Protein AF-A0A2T4TYD6-F1 (afdb_monomer_lite)

Sequence (290 aa):
MPIMTANTTNRHDNSVCPYFPYDRSGGGRGRNSRSGQERDVRTERWKGDTDTSERSDTMSYHTRGGHGRLFTIVILLAMVLGAWLSLPGAVEADTVVIDPSAGTVNRGALFRVDPTTGTRTLLSDFGNAGQGPLGDEPVGVALEAGGAILVIDRGAGTGTLGALFRVDPTTGTRTLLSDFGNAGQGPLGNDLFGVALEAGGAILVIDPSAGTVNRGALFRVDPTTGTRTLLSDFGNAGQGPLGTSPFGVAVSSPATGIPTLSEWAQVGMAALLVGGGLLALRKSQRRRSG

Organism: NCBI:txid2033718

Secondary structure (DSSP, 8-state):
------------------PPP-------------------------------------------SSSHHHHHHHHHHHHHHTTS---S------EEEEETT-SGGGS-EEEEE-TTT--EEEEEETT-GGGSS--S-EEEEEE-TTS-EEEEESS-SGGGS-EEEEE-TTT--EEEEEETT-GGGSS--SS---EEE-TTSPEEEEETT-SGGGS-EEEEE-TTT--EEEEEETT-TTSSS--S------PPPP------HHHHHHHHHHHHHHHHHHHHTTSSSS----

Structure (mmCIF, N/CA/C/O backbone):
data_AF-A0A2T4TYD6-F1
#
_entry.id   AF-A0A2T4TYD6-F1
#
loop_
_atom_site.group_PDB
_atom_site.id
_atom_site.type_symbol
_atom_site.label_atom_id
_atom_site.label_alt_id
_atom_site.label_comp_id
_atom_site.label_asym_id
_atom_site.label_entity_id
_atom_site.label_seq_id
_atom_site.pdbx_PDB_ins_code
_atom_site.Cartn_x
_atom_site.Cartn_y
_atom_site.Cartn_z
_atom_site.occupancy
_atom_site.B_iso_or_equiv
_atom_site.auth_seq_id
_atom_site.auth_comp_id
_atom_site.auth_asym_id
_atom_site.auth_atom_id
_atom_site.pdbx_PDB_model_num
ATOM 1 N N . MET A 1 1 ? -8.089 54.426 2.286 1.00 38.75 1 MET A N 1
ATOM 2 C CA . MET A 1 1 ? -9.201 54.508 1.317 1.00 38.75 1 MET A CA 1
ATOM 3 C C . MET A 1 1 ? -9.561 53.085 0.911 1.00 38.75 1 MET A C 1
ATOM 5 O O . MET A 1 1 ? -8.651 52.379 0.494 1.00 38.75 1 MET A O 1
ATOM 9 N N . PRO A 1 2 ? -10.800 52.631 1.155 1.00 43.78 2 PRO A N 1
ATOM 10 C CA . PRO A 1 2 ? -11.223 51.244 0.973 1.00 43.78 2 PRO A CA 1
ATOM 11 C C . PRO A 1 2 ? -11.929 51.045 -0.375 1.00 43.78 2 PRO A C 1
ATOM 13 O O . PRO A 1 2 ? -12.579 51.967 -0.859 1.00 43.78 2 PRO A O 1
ATOM 16 N N . ILE A 1 3 ? -11.869 49.835 -0.937 1.00 35.88 3 ILE A N 1
ATOM 17 C CA . ILE A 1 3 ? -12.811 49.374 -1.968 1.00 35.88 3 ILE A CA 1
ATOM 18 C C . ILE A 1 3 ? -13.254 47.939 -1.619 1.00 35.88 3 ILE A C 1
ATOM 20 O O . ILE A 1 3 ? -12.505 46.978 -1.769 1.00 35.88 3 ILE A O 1
ATOM 24 N N . MET A 1 4 ? -14.478 47.858 -1.081 1.00 31.59 4 MET A N 1
ATOM 25 C CA . MET A 1 4 ? -15.481 46.778 -1.217 1.00 31.59 4 MET A CA 1
ATOM 26 C C . MET A 1 4 ? -15.660 46.404 -2.707 1.00 31.59 4 MET A C 1
ATOM 28 O O . MET A 1 4 ? -15.494 47.275 -3.544 1.00 31.59 4 MET A O 1
ATOM 32 N N . THR A 1 5 ? -16.065 45.235 -3.204 1.00 33.44 5 THR A N 1
ATOM 33 C CA . THR A 1 5 ? -16.836 44.068 -2.736 1.00 33.44 5 THR A CA 1
ATOM 34 C C . THR A 1 5 ? -16.941 43.136 -3.952 1.00 33.44 5 THR A C 1
ATOM 36 O O . THR A 1 5 ? -17.065 43.645 -5.063 1.00 33.44 5 THR A O 1
ATOM 39 N N . ALA A 1 6 ? -17.061 41.822 -3.753 1.00 33.31 6 ALA A N 1
ATOM 40 C CA . ALA A 1 6 ? -18.087 41.020 -4.434 1.00 33.31 6 ALA A CA 1
ATOM 41 C C . ALA A 1 6 ? -18.250 39.673 -3.719 1.00 33.31 6 ALA A C 1
ATOM 43 O O . ALA A 1 6 ? -17.435 38.765 -3.837 1.00 33.31 6 ALA A O 1
ATOM 44 N N . ASN A 1 7 ? -19.333 39.595 -2.958 1.00 31.66 7 ASN A N 1
ATOM 45 C CA . ASN A 1 7 ? -19.956 38.380 -2.470 1.00 31.66 7 ASN A CA 1
ATOM 46 C C . ASN A 1 7 ? -20.796 37.799 -3.620 1.00 31.66 7 ASN A C 1
ATOM 48 O O . ASN A 1 7 ? -21.615 38.530 -4.176 1.00 31.66 7 ASN A O 1
ATOM 52 N N . THR A 1 8 ? -20.636 36.517 -3.955 1.00 35.78 8 THR A N 1
ATOM 53 C CA . THR A 1 8 ? -21.721 35.746 -4.577 1.00 35.78 8 THR A CA 1
ATOM 54 C C . THR A 1 8 ? -21.834 34.382 -3.914 1.00 35.78 8 THR A C 1
ATOM 56 O O . THR A 1 8 ? -20.864 33.685 -3.633 1.00 35.78 8 THR A O 1
ATOM 59 N N . THR A 1 9 ? -23.080 34.087 -3.601 1.00 32.53 9 THR A N 1
ATOM 60 C CA . THR A 1 9 ? -23.638 32.982 -2.850 1.00 32.53 9 THR A CA 1
ATOM 61 C C . THR A 1 9 ? -23.871 31.762 -3.747 1.00 32.53 9 THR A C 1
ATOM 63 O O . THR A 1 9 ? -24.282 31.915 -4.891 1.00 32.53 9 THR A O 1
ATOM 66 N N . ASN A 1 10 ? -23.807 30.576 -3.127 1.00 29.97 10 ASN A N 1
ATOM 67 C CA . ASN A 1 10 ? -24.718 29.442 -3.354 1.00 29.97 10 ASN A CA 1
ATOM 68 C C . ASN A 1 10 ? -24.543 28.607 -4.644 1.00 29.97 10 ASN A C 1
ATOM 70 O O . ASN A 1 10 ? -24.971 29.014 -5.717 1.00 29.97 10 ASN A O 1
ATOM 74 N N . ARG A 1 11 ? -24.116 27.346 -4.506 1.00 30.09 11 ARG A N 1
ATOM 75 C CA . ARG A 1 11 ? -25.029 26.182 -4.498 1.00 30.09 11 ARG A CA 1
ATOM 76 C C . ARG A 1 11 ? -24.254 24.868 -4.447 1.00 30.09 11 ARG A C 1
ATOM 78 O O . ARG A 1 11 ? -23.237 24.703 -5.107 1.00 30.09 11 ARG A O 1
ATOM 85 N N . HIS A 1 12 ? -24.806 23.947 -3.664 1.00 36.62 12 HIS A N 1
ATOM 86 C CA . HIS A 1 12 ? -24.587 22.513 -3.761 1.00 36.62 12 HIS A CA 1
ATOM 87 C C . HIS A 1 12 ? -24.642 22.045 -5.216 1.00 36.62 12 HIS A C 1
ATOM 89 O O . HIS A 1 12 ? -25.618 22.354 -5.900 1.00 36.62 12 HIS A O 1
ATOM 95 N N . ASP A 1 13 ? -23.680 21.223 -5.629 1.00 37.09 13 ASP A N 1
ATOM 96 C CA . ASP A 1 13 ? -23.991 20.191 -6.606 1.00 37.09 13 ASP A CA 1
ATOM 97 C C . ASP A 1 13 ? -23.236 18.900 -6.286 1.00 37.09 13 ASP A C 1
ATOM 99 O O . ASP A 1 13 ? -22.012 18.865 -6.156 1.00 37.09 13 ASP A O 1
ATOM 103 N N . ASN A 1 14 ? -24.031 17.855 -6.073 1.00 38.22 14 ASN A N 1
ATOM 104 C CA . ASN A 1 14 ? -23.599 16.487 -5.858 1.00 38.22 14 ASN A CA 1
ATOM 105 C C . ASN A 1 14 ? -23.125 15.937 -7.204 1.00 38.22 14 ASN A C 1
ATOM 107 O O . ASN A 1 14 ? -23.945 15.580 -8.051 1.00 38.22 14 ASN A O 1
ATOM 111 N N . SER A 1 15 ? -21.815 15.817 -7.391 1.00 35.81 15 SER A N 1
ATOM 112 C CA . SER A 1 15 ? -21.248 15.141 -8.558 1.00 35.81 15 SER A CA 1
ATOM 113 C C . SER A 1 15 ? -21.357 13.628 -8.390 1.00 35.81 15 SER A C 1
ATOM 115 O O . SER A 1 15 ? -20.443 12.945 -7.936 1.00 35.81 15 SER A O 1
ATOM 117 N N . VAL A 1 16 ? -22.536 13.130 -8.745 1.00 35.50 16 VAL A N 1
ATOM 118 C CA . VAL A 1 16 ? -22.856 11.727 -8.993 1.00 35.50 16 VAL A CA 1
ATOM 119 C C . VAL A 1 16 ? -21.926 11.175 -10.082 1.00 35.50 16 VAL A C 1
ATOM 121 O O . VAL A 1 16 ? -21.767 11.780 -11.142 1.00 35.50 16 VAL A O 1
ATOM 124 N N . CYS A 1 17 ? -21.333 10.007 -9.832 1.00 32.66 17 CYS A N 1
ATOM 125 C CA . CYS A 1 17 ? -20.586 9.230 -10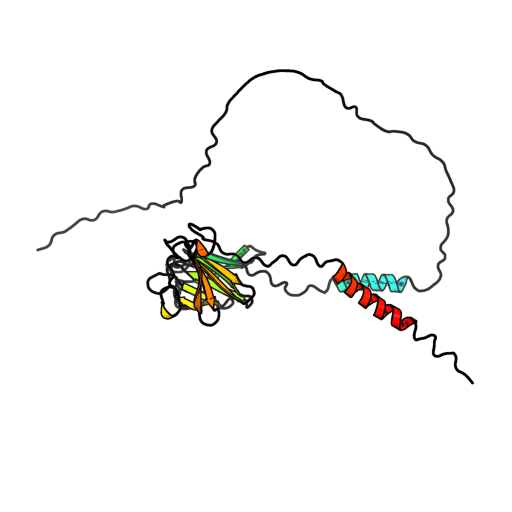.819 1.00 32.66 17 CYS A CA 1
ATOM 126 C C . CYS A 1 17 ? -21.472 8.913 -12.043 1.00 32.66 17 CYS A C 1
ATOM 128 O O . CYS A 1 17 ? -22.559 8.355 -11.861 1.00 32.66 17 CYS A O 1
ATOM 130 N N . PRO A 1 18 ? -21.051 9.190 -13.291 1.00 40.66 18 PRO A N 1
ATOM 131 C CA . PRO A 1 18 ? -21.835 8.793 -14.451 1.00 40.66 18 PRO A CA 1
ATOM 132 C C . PRO A 1 18 ? -21.716 7.281 -14.693 1.00 40.66 18 PRO A C 1
ATOM 134 O O . PRO A 1 18 ? -20.669 6.761 -15.074 1.00 40.66 18 PRO A O 1
ATOM 137 N N . TYR A 1 19 ? -22.832 6.580 -14.487 1.00 30.77 19 TYR A N 1
ATOM 138 C CA . TYR A 1 19 ? -23.089 5.241 -15.015 1.00 30.77 19 TYR A CA 1
ATOM 139 C C . TYR A 1 19 ? -23.126 5.310 -16.551 1.00 30.77 19 TYR A C 1
ATOM 141 O O . TYR A 1 19 ? -23.939 6.040 -17.117 1.00 30.77 19 TYR A O 1
ATOM 149 N N . PHE A 1 20 ? -22.283 4.533 -17.233 1.00 34.66 20 PHE A N 1
ATOM 150 C CA . PHE A 1 20 ? -22.396 4.303 -18.676 1.00 34.66 20 PHE A CA 1
ATOM 151 C C . PHE A 1 20 ? -23.504 3.267 -18.952 1.00 34.66 20 PHE A C 1
ATOM 153 O O . PHE A 1 20 ? -23.391 2.136 -18.471 1.00 34.66 20 PHE A O 1
ATOM 160 N N . PRO A 1 21 ? -24.562 3.583 -19.725 1.00 40.97 21 PRO A N 1
ATOM 161 C CA . PRO A 1 21 ? -25.506 2.573 -20.185 1.00 40.97 21 PRO A CA 1
ATOM 162 C C . PRO A 1 21 ? -24.977 1.861 -21.440 1.00 40.97 21 PRO A C 1
ATOM 164 O O . PRO A 1 21 ? -24.528 2.495 -22.394 1.00 40.97 21 PRO A O 1
ATOM 167 N N . TYR A 1 22 ? -25.071 0.529 -21.452 1.00 31.84 22 TYR A N 1
ATOM 168 C CA . TYR A 1 22 ? -24.927 -0.281 -22.661 1.00 31.84 22 TYR A CA 1
ATOM 169 C C . TYR A 1 22 ? -26.091 0.013 -23.621 1.00 31.84 22 TYR A C 1
ATOM 171 O O . TYR A 1 22 ? -27.247 -0.296 -23.326 1.00 31.84 22 TYR A O 1
ATOM 179 N N . ASP A 1 23 ? -25.768 0.580 -24.781 1.00 31.89 23 ASP A N 1
ATOM 180 C CA . ASP A 1 23 ? -26.649 0.692 -25.942 1.00 31.89 23 ASP A CA 1
ATOM 181 C C . ASP A 1 23 ? -26.877 -0.704 -26.556 1.00 31.89 23 ASP A C 1
ATOM 183 O O . ASP A 1 23 ? -25.935 -1.405 -26.934 1.00 31.89 23 ASP A O 1
ATOM 187 N N . ARG A 1 24 ? -28.144 -1.122 -26.640 1.00 36.38 24 ARG A N 1
ATOM 188 C CA . ARG A 1 24 ? -28.595 -2.179 -27.551 1.00 36.38 24 ARG A CA 1
ATOM 189 C C . ARG A 1 24 ? -29.517 -1.548 -28.582 1.00 36.38 24 ARG A C 1
ATOM 191 O O . ARG A 1 24 ? -30.718 -1.405 -28.353 1.00 36.38 24 ARG A O 1
ATOM 198 N N . SER A 1 25 ? -28.963 -1.285 -29.754 1.00 34.41 25 SER A N 1
ATOM 199 C CA . SER A 1 25 ? -29.700 -0.972 -30.969 1.00 34.41 25 SER A CA 1
ATOM 200 C C . SER A 1 25 ? -29.274 -1.924 -32.092 1.00 34.41 25 SER A C 1
ATOM 202 O O . SER A 1 25 ? -28.102 -2.263 -32.235 1.00 34.41 25 SER A O 1
ATOM 204 N N . GLY A 1 26 ? -30.249 -2.394 -32.879 1.00 32.75 26 GLY A N 1
ATOM 205 C CA . GLY A 1 26 ? -29.984 -3.062 -34.157 1.00 32.75 26 GLY A CA 1
ATOM 206 C C . GLY A 1 26 ? -30.831 -4.297 -34.447 1.00 32.75 26 GLY A C 1
ATOM 207 O O . GLY A 1 26 ? -30.325 -5.414 -34.456 1.00 32.75 26 GLY A O 1
ATOM 208 N N . GLY A 1 27 ? -32.118 -4.099 -34.739 1.00 31.66 27 GLY A N 1
ATOM 209 C CA . GLY A 1 27 ? -32.920 -5.088 -35.459 1.00 31.66 27 GLY A CA 1
ATOM 210 C C . GLY A 1 27 ? -32.615 -5.071 -36.963 1.00 31.66 27 GLY A C 1
ATOM 211 O O . GLY A 1 27 ? -32.407 -4.011 -37.546 1.00 31.66 27 GLY A O 1
ATOM 212 N N . GLY A 1 28 ? -32.658 -6.242 -37.604 1.00 31.91 28 GLY A N 1
ATOM 213 C CA . GLY A 1 28 ? -32.575 -6.392 -39.058 1.00 31.91 28 GLY A CA 1
ATOM 214 C C . GLY A 1 28 ? -33.246 -7.688 -39.515 1.00 31.91 28 GLY A C 1
ATOM 215 O O . GLY A 1 28 ? -32.802 -8.778 -39.175 1.00 31.91 28 GLY A O 1
ATOM 216 N N . ARG A 1 29 ? -34.355 -7.561 -40.255 1.00 37.25 29 ARG A N 1
ATOM 217 C CA . ARG A 1 29 ? -35.121 -8.660 -40.870 1.00 37.25 29 ARG A CA 1
ATOM 218 C C . ARG A 1 29 ? -34.456 -9.134 -42.170 1.00 37.25 29 ARG A C 1
ATOM 220 O O . ARG A 1 29 ? -34.029 -8.303 -42.962 1.00 37.25 29 ARG A O 1
ATOM 227 N N . GLY A 1 30 ? -34.542 -10.434 -42.460 1.00 32.88 30 GLY A N 1
ATOM 228 C CA . GLY A 1 30 ? -34.334 -11.019 -43.792 1.00 32.88 30 GLY A CA 1
ATOM 229 C C . GLY A 1 30 ? -35.048 -12.374 -43.912 1.00 32.88 30 GLY A C 1
ATOM 230 O O . GLY A 1 30 ? -34.885 -13.227 -43.049 1.00 32.88 30 GLY A O 1
ATOM 231 N N . ARG A 1 31 ? -35.907 -12.537 -44.929 1.00 36.66 31 ARG A N 1
ATOM 232 C CA . ARG A 1 31 ? -36.808 -13.688 -45.173 1.00 36.66 31 ARG A CA 1
ATOM 233 C C . ARG A 1 31 ? -36.195 -14.757 -46.100 1.00 36.66 31 ARG A C 1
ATOM 235 O O . ARG A 1 31 ? -35.501 -14.387 -47.036 1.00 36.66 31 ARG A O 1
ATOM 242 N N . ASN A 1 32 ? -36.685 -15.999 -45.916 1.00 30.27 32 ASN A N 1
ATOM 243 C CA . ASN A 1 32 ? -36.871 -17.136 -46.855 1.00 30.27 32 ASN A CA 1
ATOM 244 C C . ASN A 1 32 ? -35.602 -17.763 -47.497 1.00 30.27 32 ASN A C 1
ATOM 246 O O . ASN A 1 32 ? -34.722 -17.060 -47.957 1.00 30.27 32 ASN A O 1
ATOM 250 N N . SER A 1 33 ? -35.437 -19.086 -47.661 1.00 31.52 33 SER A N 1
ATOM 251 C CA . SER A 1 33 ? -36.399 -20.139 -48.038 1.00 31.52 33 SER A CA 1
ATOM 252 C C . SER A 1 33 ? -35.790 -21.554 -47.878 1.00 31.52 33 SER A C 1
ATOM 254 O O . SER A 1 33 ? -34.582 -21.696 -48.019 1.00 31.52 33 SER A O 1
ATOM 256 N N . ARG A 1 34 ? -36.675 -22.571 -47.827 1.00 30.30 34 ARG A N 1
ATOM 257 C CA . ARG A 1 34 ? -36.546 -23.987 -48.278 1.00 30.30 34 ARG A CA 1
ATOM 258 C C . ARG A 1 34 ? -36.204 -25.111 -47.271 1.00 30.30 34 ARG A C 1
ATOM 260 O O . ARG A 1 34 ? -35.057 -25.368 -46.948 1.00 30.30 34 ARG A O 1
ATOM 267 N N . SER A 1 35 ? -37.283 -25.852 -46.969 1.00 31.25 35 SER A N 1
ATOM 268 C CA . SER A 1 35 ? -37.491 -27.313 -47.103 1.00 31.25 35 SER A CA 1
ATOM 269 C C . SER A 1 35 ? -36.683 -28.307 -46.263 1.00 31.25 35 SER A C 1
ATOM 271 O O . SER A 1 35 ? -35.477 -28.422 -46.438 1.00 31.25 35 SER A O 1
ATOM 273 N N . GLY A 1 36 ? -37.402 -29.190 -45.554 1.00 30.95 36 GLY A N 1
ATOM 274 C CA . GLY A 1 36 ? -36.926 -30.555 -45.310 1.00 30.95 36 GLY A CA 1
ATOM 275 C C . GLY A 1 36 ? -37.423 -31.227 -44.030 1.00 30.95 36 GLY A C 1
ATOM 276 O O . GLY A 1 36 ? -36.793 -31.095 -42.996 1.00 30.95 36 GLY A O 1
ATOM 277 N N . GLN A 1 37 ? -38.488 -32.019 -44.171 1.00 33.44 37 GLN A N 1
ATOM 278 C CA . GLN A 1 37 ? -38.793 -33.249 -43.422 1.00 33.44 37 GLN A CA 1
ATOM 279 C C . GLN A 1 37 ? -38.997 -33.217 -41.896 1.00 33.44 37 GLN A C 1
ATOM 281 O O . GLN A 1 37 ? -38.094 -33.375 -41.082 1.00 33.44 37 GLN A O 1
ATOM 286 N N . GLU A 1 38 ? -40.286 -33.211 -41.579 1.00 34.44 38 GLU A N 1
ATOM 287 C CA . GLU A 1 38 ? -40.970 -33.811 -40.437 1.00 34.44 38 GLU A CA 1
ATOM 288 C C . GLU A 1 38 ? -40.608 -35.304 -40.259 1.00 34.44 38 GLU A C 1
ATOM 290 O O . GLU A 1 38 ? -40.750 -36.093 -41.195 1.00 34.44 38 GLU A O 1
ATOM 295 N N . ARG A 1 39 ? -40.152 -35.704 -39.061 1.00 36.41 39 ARG A N 1
ATOM 296 C CA . ARG A 1 39 ? -40.222 -37.095 -38.580 1.00 36.41 39 ARG A CA 1
ATOM 297 C C . ARG A 1 39 ? -40.480 -37.159 -37.073 1.00 36.41 39 ARG A C 1
ATOM 299 O O . ARG A 1 39 ? -39.617 -36.846 -36.259 1.00 36.41 39 ARG A O 1
ATOM 306 N N . ASP A 1 40 ? -41.704 -37.589 -36.794 1.00 39.94 40 ASP A N 1
ATOM 307 C CA . ASP A 1 40 ? -42.239 -38.287 -35.625 1.00 39.94 40 ASP A CA 1
ATOM 308 C C . ASP A 1 40 ? -41.211 -39.003 -34.732 1.00 39.94 40 ASP A C 1
ATOM 310 O O . ASP A 1 40 ? -40.473 -39.877 -35.197 1.00 39.94 40 ASP A O 1
ATOM 314 N N . VAL A 1 41 ? -41.265 -38.740 -33.421 1.00 38.66 41 VAL A N 1
ATOM 315 C CA . VAL A 1 41 ? -40.737 -39.659 -32.401 1.00 38.66 41 VAL A CA 1
ATOM 316 C C . VAL A 1 41 ? -41.848 -39.997 -31.410 1.00 38.66 41 VAL A C 1
ATOM 318 O O . VAL A 1 41 ? -42.253 -39.207 -30.561 1.00 38.66 41 VAL A O 1
ATOM 321 N N . ARG A 1 42 ? -42.332 -41.224 -31.595 1.00 30.36 42 ARG A N 1
ATOM 322 C CA . ARG A 1 42 ? -43.319 -41.980 -30.829 1.00 30.36 42 ARG A CA 1
ATOM 323 C C . ARG A 1 42 ? -42.827 -42.256 -29.402 1.00 30.36 42 ARG A C 1
ATOM 325 O O . ARG A 1 42 ? -41.701 -42.699 -29.201 1.00 30.36 42 ARG A O 1
ATOM 332 N N . THR A 1 43 ? -43.705 -42.048 -28.425 1.00 35.81 43 THR A N 1
ATOM 333 C CA . THR A 1 43 ? -43.536 -42.445 -27.023 1.00 35.81 43 THR A CA 1
ATOM 334 C C . THR A 1 43 ? -43.808 -43.943 -26.864 1.00 35.81 43 THR A C 1
ATOM 336 O O . THR A 1 43 ? -44.925 -44.407 -27.094 1.00 35.81 43 THR A O 1
ATOM 339 N N . GLU A 1 44 ? -42.801 -44.723 -26.465 1.00 32.75 44 GLU A N 1
ATOM 340 C CA . GLU A 1 44 ? -42.990 -46.143 -26.147 1.00 32.75 44 GLU A CA 1
ATOM 341 C C . GLU A 1 44 ? -43.235 -46.347 -24.649 1.00 32.75 44 GLU A C 1
ATOM 343 O O . GLU A 1 44 ? -42.378 -46.153 -23.790 1.00 32.75 44 GLU A O 1
ATOM 348 N N . ARG A 1 45 ? -44.476 -46.741 -24.375 1.00 32.44 45 ARG A N 1
ATOM 349 C CA . ARG A 1 45 ? -45.025 -47.237 -23.119 1.00 32.44 45 ARG A CA 1
ATOM 350 C C . ARG A 1 45 ? -44.728 -48.734 -23.032 1.00 32.44 45 ARG A C 1
ATOM 352 O O . ARG A 1 45 ? -45.324 -49.499 -23.781 1.00 32.44 45 ARG A O 1
ATOM 359 N N . TRP A 1 46 ? -43.877 -49.156 -22.100 1.00 28.38 46 TRP A N 1
ATOM 360 C CA . TRP A 1 46 ? -43.687 -50.576 -21.787 1.00 28.38 46 TRP A CA 1
ATOM 361 C C . TRP A 1 46 ? -44.565 -50.999 -20.606 1.00 28.38 46 TRP A C 1
ATOM 363 O O . TRP A 1 46 ? -44.517 -50.412 -19.526 1.00 28.38 46 TRP A O 1
ATOM 373 N N . LYS A 1 47 ? -45.394 -52.018 -20.842 1.00 35.91 47 LYS A N 1
ATOM 374 C CA . LYS A 1 47 ? -46.193 -52.748 -19.854 1.00 35.91 47 LYS A CA 1
ATOM 375 C C . LYS A 1 47 ? -46.065 -54.230 -20.211 1.00 35.91 47 LYS A C 1
ATOM 377 O O . LYS A 1 47 ? -46.288 -54.576 -21.368 1.00 35.91 47 LYS A O 1
ATOM 382 N N . GLY A 1 48 ? -45.720 -55.075 -19.246 1.00 31.11 48 GLY A N 1
ATOM 383 C CA . GLY A 1 48 ? -45.615 -56.521 -19.440 1.00 31.11 48 GLY A CA 1
ATOM 384 C C . GLY A 1 48 ? -45.204 -57.235 -18.158 1.00 31.11 48 GLY A C 1
ATOM 385 O O . GLY A 1 48 ? -44.017 -57.387 -17.896 1.00 31.11 48 GLY A O 1
ATOM 386 N N . ASP A 1 49 ? -46.209 -57.623 -17.374 1.00 36.03 49 ASP A N 1
ATOM 387 C CA . ASP A 1 49 ? -46.140 -58.579 -16.264 1.00 36.03 49 ASP A CA 1
ATOM 388 C C . ASP A 1 49 ? -45.818 -59.997 -16.780 1.00 36.03 49 ASP A C 1
ATOM 390 O O . ASP A 1 49 ? -46.234 -60.333 -17.885 1.00 36.03 49 ASP A O 1
ATOM 394 N N . THR A 1 50 ? -45.131 -60.833 -15.987 1.00 36.94 50 THR A N 1
ATOM 395 C CA . THR A 1 50 ? -45.732 -61.968 -15.237 1.00 36.94 50 THR A CA 1
ATOM 396 C C . THR A 1 50 ? -44.659 -62.834 -14.561 1.00 36.94 50 THR A C 1
ATOM 398 O O . THR A 1 50 ? -43.791 -63.392 -15.221 1.00 36.94 50 THR A O 1
ATOM 401 N N . ASP A 1 51 ? -44.768 -62.895 -13.232 1.00 35.25 51 ASP A N 1
ATOM 402 C CA . ASP A 1 51 ? -44.725 -64.064 -12.337 1.00 35.25 51 ASP A CA 1
ATOM 403 C C . ASP A 1 51 ? -43.961 -65.341 -12.753 1.00 35.25 51 ASP A C 1
ATOM 405 O O . ASP A 1 51 ? -44.373 -66.059 -13.661 1.00 35.25 51 ASP A O 1
ATOM 409 N N . THR A 1 52 ? -42.960 -65.704 -11.942 1.00 36.78 52 THR A N 1
ATOM 410 C CA . THR A 1 52 ? -42.738 -67.100 -11.531 1.00 36.78 52 THR A CA 1
ATOM 411 C C . THR A 1 52 ? -42.292 -67.141 -10.071 1.00 36.78 52 THR A C 1
ATOM 413 O O . THR A 1 52 ? -41.181 -66.740 -9.720 1.00 36.78 52 THR A O 1
ATOM 416 N N . SER A 1 53 ? -43.187 -67.652 -9.234 1.00 39.50 53 SER A N 1
ATOM 417 C CA . SER A 1 53 ? -42.990 -68.115 -7.865 1.00 39.50 53 SER A CA 1
ATOM 418 C C . SER A 1 53 ? -41.768 -69.024 -7.686 1.00 39.50 53 SER A C 1
ATOM 420 O O . SER A 1 53 ? -41.698 -70.063 -8.338 1.00 39.50 53 SER A O 1
ATOM 422 N N . GLU A 1 54 ? -40.904 -68.744 -6.706 1.00 36.50 54 GLU A N 1
ATOM 423 C CA . GLU A 1 54 ? -40.088 -69.786 -6.073 1.00 36.50 54 GLU A CA 1
ATOM 424 C C . GLU A 1 54 ? -39.701 -69.425 -4.625 1.00 36.50 54 GLU A C 1
ATOM 426 O O . GLU A 1 54 ? -38.958 -68.490 -4.350 1.00 36.50 54 GLU A O 1
ATOM 431 N N . ARG A 1 55 ? -40.280 -70.212 -3.709 1.00 33.53 55 ARG A N 1
ATOM 432 C CA . ARG A 1 55 ? -39.802 -70.612 -2.376 1.00 33.53 55 ARG A CA 1
ATOM 433 C C . ARG A 1 55 ? -39.251 -69.555 -1.411 1.00 33.53 55 ARG A C 1
ATOM 435 O O . ARG A 1 55 ? -38.084 -69.183 -1.398 1.00 33.53 55 ARG A O 1
ATOM 442 N N . SER A 1 56 ? -40.096 -69.267 -0.428 1.00 40.62 56 SER A N 1
ATOM 443 C CA . SER A 1 56 ? -39.731 -68.837 0.916 1.00 40.62 56 SER A CA 1
ATOM 444 C C . SER A 1 56 ? -38.962 -69.931 1.676 1.00 40.62 56 SER A C 1
ATOM 446 O O . SER A 1 56 ? -39.579 -70.758 2.345 1.00 40.62 56 SER A O 1
ATOM 448 N N . ASP A 1 57 ? -37.630 -69.896 1.622 1.00 37.59 57 ASP A N 1
ATOM 449 C CA . ASP A 1 57 ? -36.772 -70.544 2.619 1.00 37.59 57 ASP A CA 1
ATOM 450 C C . ASP A 1 57 ? -36.284 -69.484 3.615 1.00 37.59 57 ASP A C 1
ATOM 452 O O . ASP A 1 57 ? -35.312 -68.757 3.403 1.00 37.59 57 ASP A O 1
ATOM 456 N N . THR A 1 58 ? -36.995 -69.373 4.736 1.00 38.16 58 THR A N 1
ATOM 457 C CA . THR A 1 58 ? -36.541 -68.631 5.913 1.00 38.16 58 THR A CA 1
ATOM 458 C C . THR A 1 58 ? -35.334 -69.340 6.528 1.00 38.16 58 THR A C 1
ATOM 460 O O . THR A 1 58 ? -35.472 -70.182 7.417 1.00 38.16 58 THR A O 1
ATOM 463 N N . MET A 1 59 ? -34.133 -68.986 6.072 1.00 30.05 59 MET A N 1
ATOM 464 C CA . MET A 1 59 ? -32.878 -69.372 6.715 1.00 30.05 59 MET A CA 1
ATOM 465 C C . MET A 1 59 ? -32.762 -68.620 8.050 1.00 30.05 59 MET A C 1
ATOM 467 O O . MET A 1 59 ? -32.415 -67.440 8.107 1.00 30.05 59 MET A O 1
ATOM 471 N N . SER A 1 60 ? -33.097 -69.301 9.145 1.00 34.50 60 SER A N 1
ATOM 472 C CA . SER A 1 60 ? -32.918 -68.786 10.502 1.00 34.50 60 SER A CA 1
ATOM 473 C C . SER A 1 60 ? -31.431 -68.682 10.833 1.00 34.50 60 SER A C 1
ATOM 475 O O . SER A 1 60 ? -30.776 -69.685 11.118 1.00 34.50 60 SER A O 1
ATOM 477 N N . TYR A 1 61 ? -30.888 -67.464 10.846 1.00 33.06 61 TYR A N 1
ATOM 478 C CA . TYR A 1 61 ? -29.591 -67.208 11.466 1.00 33.06 61 TYR A CA 1
ATOM 479 C C . TYR A 1 61 ? -29.742 -67.246 12.989 1.00 33.06 61 TYR A C 1
ATOM 481 O O . TYR A 1 61 ? -29.942 -66.232 13.654 1.00 33.06 61 TYR A O 1
ATOM 489 N N . HIS A 1 62 ? -29.609 -68.439 13.564 1.00 35.09 62 HIS A N 1
ATOM 490 C CA . HIS A 1 62 ? -29.178 -68.570 14.949 1.00 35.09 62 HIS A CA 1
ATOM 491 C C . HIS A 1 62 ? -27.669 -68.329 15.025 1.00 35.09 62 HIS A C 1
ATOM 493 O O . HIS A 1 62 ? -26.870 -69.263 15.085 1.00 35.09 62 HIS A O 1
ATOM 499 N N . THR A 1 63 ? -27.269 -67.059 15.068 1.00 37.84 63 THR A N 1
ATOM 500 C CA . THR A 1 63 ? -25.904 -66.705 15.464 1.00 37.84 63 THR A CA 1
ATOM 501 C C . THR A 1 63 ? -25.878 -66.505 16.973 1.00 37.84 63 THR A C 1
ATOM 503 O O . THR A 1 63 ? -26.272 -65.473 17.516 1.00 37.84 63 THR A O 1
ATOM 506 N N . ARG A 1 64 ? -25.442 -67.562 17.660 1.00 40.94 64 ARG A N 1
ATOM 507 C CA . ARG A 1 64 ? -25.021 -67.544 19.061 1.00 40.94 64 ARG A CA 1
ATOM 508 C C . ARG A 1 64 ? -23.950 -66.469 19.278 1.00 40.94 64 ARG A C 1
ATOM 510 O O . ARG A 1 64 ? -22.986 -66.403 18.528 1.00 40.94 64 ARG A O 1
ATOM 517 N N . GLY A 1 65 ? -24.067 -65.749 20.392 1.00 40.94 65 GLY A N 1
ATOM 518 C CA . GLY A 1 65 ? -22.909 -65.310 21.172 1.00 40.94 65 GLY A CA 1
ATOM 519 C C . GLY A 1 65 ? -22.208 -64.019 20.735 1.00 40.94 65 GLY A C 1
ATOM 520 O O . GLY A 1 65 ? -21.351 -63.998 19.863 1.00 40.94 65 GLY A O 1
ATOM 521 N N . GLY A 1 66 ? -22.461 -62.951 21.489 1.00 47.28 66 GLY A N 1
ATOM 522 C CA . GLY A 1 66 ? -21.359 -62.271 22.180 1.00 47.28 66 GLY A CA 1
ATOM 523 C C . GLY A 1 66 ? -20.535 -61.200 21.460 1.00 47.28 66 GLY A C 1
ATOM 524 O O . GLY A 1 66 ? -19.735 -60.572 22.142 1.00 47.28 66 GLY A O 1
ATOM 525 N N . HIS A 1 67 ? -20.721 -60.920 20.165 1.00 46.62 67 HIS A N 1
ATOM 526 C CA . HIS A 1 67 ? -19.873 -59.920 19.473 1.00 46.62 67 HIS A CA 1
ATOM 527 C C . HIS A 1 67 ? -20.620 -58.744 18.818 1.00 46.62 67 HIS A C 1
ATOM 529 O O . HIS A 1 67 ? -20.019 -57.698 18.587 1.00 46.62 67 HIS A O 1
ATOM 535 N N . GLY A 1 68 ? -21.938 -58.845 18.606 1.00 38.69 68 GLY A N 1
ATOM 536 C CA . GLY A 1 68 ? -22.726 -57.767 17.984 1.00 38.69 68 GLY A CA 1
ATOM 537 C C . GLY A 1 68 ? -22.952 -56.541 18.877 1.00 38.69 68 GLY A C 1
ATOM 538 O O . GLY A 1 68 ? -23.079 -55.432 18.378 1.00 38.69 68 GLY A O 1
ATOM 539 N N . ARG A 1 69 ? -22.946 -56.708 20.207 1.00 49.78 69 ARG A N 1
ATOM 540 C CA . ARG A 1 69 ? -23.207 -55.603 21.150 1.00 49.78 69 ARG A CA 1
ATOM 541 C C . ARG A 1 69 ? -22.020 -54.653 21.313 1.00 49.78 69 ARG A C 1
ATOM 543 O O . ARG A 1 69 ? -22.228 -53.460 21.484 1.00 49.78 69 ARG A O 1
ATOM 550 N N . LEU A 1 70 ? -20.791 -55.158 21.207 1.00 43.78 70 LEU A N 1
ATOM 551 C CA . LEU A 1 70 ? -19.583 -54.330 21.270 1.00 43.78 70 LEU A CA 1
ATOM 552 C C . LEU A 1 70 ? -19.410 -53.477 20.005 1.00 43.78 70 LEU A C 1
ATOM 554 O O . LEU A 1 70 ? -19.011 -52.324 20.106 1.00 43.78 70 LEU A O 1
ATOM 558 N N . PHE A 1 71 ? -19.783 -53.998 18.833 1.00 45.75 71 PHE A N 1
ATOM 559 C CA . PHE A 1 71 ? -19.641 -53.271 17.568 1.00 45.75 71 PHE A CA 1
ATOM 560 C C . PHE A 1 71 ? -20.636 -52.104 17.432 1.00 45.75 71 PHE A C 1
ATOM 562 O O . PHE A 1 71 ? -20.260 -51.024 16.983 1.00 45.75 71 PHE A O 1
ATOM 569 N N . THR A 1 72 ? -21.883 -52.270 17.889 1.00 50.66 72 THR A N 1
ATOM 570 C CA . THR A 1 72 ? -22.875 -51.178 17.889 1.00 50.66 72 THR A CA 1
ATOM 571 C C . THR A 1 72 ? -22.550 -50.101 18.929 1.00 50.66 72 THR A C 1
ATOM 573 O O . THR A 1 72 ? -22.752 -48.919 18.665 1.00 50.66 72 THR A O 1
ATOM 576 N N . ILE A 1 73 ? -21.988 -50.482 20.084 1.00 52.25 73 ILE A N 1
ATOM 577 C CA . ILE A 1 73 ? -21.556 -49.536 21.124 1.00 52.25 73 ILE A CA 1
ATOM 578 C C . ILE A 1 73 ? -20.368 -48.692 20.648 1.00 52.25 73 ILE A C 1
ATOM 580 O O . ILE A 1 73 ? -20.354 -47.501 20.924 1.00 52.25 73 ILE A O 1
ATOM 584 N N . VAL A 1 74 ? -19.418 -49.251 19.889 1.00 54.81 74 VAL A N 1
ATOM 585 C CA . VAL A 1 74 ? -18.278 -48.491 19.337 1.00 54.81 74 VAL A CA 1
ATOM 586 C C . VAL A 1 74 ? -18.720 -47.478 18.275 1.00 54.81 74 VAL A C 1
ATOM 588 O O . VAL A 1 74 ? -18.208 -46.365 18.260 1.00 54.81 74 VAL A O 1
ATOM 591 N N . ILE A 1 75 ? -19.700 -47.813 17.430 1.00 54.34 75 ILE A N 1
ATOM 592 C CA . ILE A 1 75 ? -20.228 -46.883 16.415 1.00 54.34 75 ILE A CA 1
ATOM 593 C C . ILE A 1 75 ? -21.096 -45.792 17.060 1.00 54.34 75 ILE A C 1
ATOM 595 O O . ILE A 1 75 ? -20.972 -44.629 16.693 1.00 54.34 75 ILE A O 1
ATOM 599 N N . LEU A 1 76 ? -21.916 -46.121 18.065 1.00 53.00 76 LEU A N 1
ATOM 600 C CA . LEU A 1 76 ? -22.677 -45.120 18.823 1.00 53.00 76 LEU A CA 1
ATOM 601 C C . LEU A 1 76 ? -21.771 -44.251 19.707 1.00 53.00 76 LEU A C 1
ATOM 603 O O . LEU A 1 76 ? -22.007 -43.053 19.801 1.00 53.00 76 LEU A O 1
ATOM 607 N N . LEU A 1 77 ? -20.697 -44.803 20.284 1.00 51.41 77 LEU A N 1
ATOM 608 C CA . LEU A 1 77 ? -19.649 -44.010 20.930 1.00 51.41 77 LEU A CA 1
ATOM 609 C C . LEU A 1 77 ? -18.940 -43.123 19.915 1.00 51.41 77 LEU A C 1
ATOM 611 O O . LEU A 1 77 ? -18.736 -41.969 20.226 1.00 51.41 77 LEU A O 1
ATOM 615 N N . ALA A 1 78 ? -18.632 -43.579 18.700 1.00 53.25 78 ALA A N 1
ATOM 616 C CA . ALA A 1 78 ? -18.049 -42.723 17.664 1.00 53.25 78 ALA A CA 1
ATOM 617 C C . ALA A 1 78 ? -19.020 -41.628 17.174 1.00 53.25 78 ALA A C 1
ATOM 619 O O . ALA A 1 78 ? -18.579 -40.529 16.857 1.00 53.25 78 ALA A O 1
ATOM 620 N N . MET A 1 79 ? -20.333 -41.883 17.166 1.00 53.06 79 MET A N 1
ATOM 621 C CA . MET A 1 79 ? -21.356 -40.885 16.816 1.00 53.06 79 MET A CA 1
ATOM 622 C C . MET A 1 79 ? -21.636 -39.890 17.954 1.00 53.06 79 MET A C 1
ATOM 624 O O . MET A 1 79 ? -21.883 -38.719 17.686 1.00 53.06 79 MET A O 1
ATOM 628 N N . VAL A 1 80 ? -21.544 -40.312 19.220 1.00 52.31 80 VAL A N 1
ATOM 629 C CA . VAL A 1 80 ? -21.657 -39.418 20.388 1.00 52.31 80 VAL A CA 1
ATOM 630 C C . VAL A 1 80 ? -20.334 -38.686 20.657 1.00 52.31 80 VAL A C 1
ATOM 632 O O . VAL A 1 80 ? -20.356 -37.533 21.067 1.00 52.31 80 VAL A O 1
ATOM 635 N N . LEU A 1 81 ? -19.182 -39.286 20.350 1.00 46.16 81 LEU A N 1
ATOM 636 C CA . LEU A 1 81 ? -17.852 -38.666 20.447 1.00 46.16 81 LEU A CA 1
ATOM 637 C C . LEU A 1 81 ? -17.559 -37.743 19.249 1.00 46.16 81 LEU A C 1
ATOM 639 O O . LEU A 1 81 ? -16.828 -36.769 19.392 1.00 46.16 81 LEU A O 1
ATOM 643 N N . GLY A 1 82 ? -18.177 -37.992 18.089 1.00 43.69 82 GLY A N 1
ATOM 644 C CA . GLY A 1 82 ? -18.111 -37.127 16.905 1.00 43.69 82 GLY A CA 1
ATOM 645 C C . GLY A 1 82 ? -18.919 -35.829 17.021 1.00 43.69 82 GLY A C 1
ATOM 646 O O . GLY A 1 82 ? -18.719 -34.923 16.220 1.00 43.69 82 GLY A O 1
ATOM 647 N N . ALA A 1 83 ? -19.790 -35.711 18.030 1.00 49.84 83 ALA A N 1
ATOM 648 C CA . ALA A 1 83 ? -20.571 -34.504 18.316 1.00 49.84 83 ALA A CA 1
ATOM 649 C C . ALA A 1 83 ? -19.919 -33.569 19.360 1.00 49.84 83 ALA A C 1
ATOM 651 O O . ALA A 1 83 ? -20.486 -32.529 19.681 1.00 49.84 83 ALA A O 1
ATOM 652 N N . TRP A 1 84 ? -18.739 -33.918 19.890 1.00 52.16 84 TRP A N 1
ATOM 653 C CA . TRP A 1 84 ? -18.028 -33.140 20.923 1.00 52.16 84 TRP A CA 1
ATOM 654 C C . TRP A 1 84 ? -16.654 -32.629 20.490 1.00 52.16 84 TRP A C 1
ATOM 656 O O . TRP A 1 84 ? -15.902 -32.105 21.309 1.00 52.16 84 TRP A O 1
ATOM 666 N N . LEU A 1 85 ? -16.337 -32.719 19.200 1.00 45.16 85 LEU A N 1
ATOM 667 C CA . LEU A 1 85 ? -15.220 -31.983 18.623 1.00 45.16 85 LEU A CA 1
ATOM 668 C C . LEU A 1 85 ? -15.752 -30.850 17.743 1.00 45.16 85 LEU A C 1
ATOM 670 O O . LEU A 1 85 ? -15.444 -30.758 16.558 1.00 45.16 85 LEU A O 1
ATOM 674 N N . SER A 1 86 ? -16.553 -29.963 18.339 1.00 50.88 86 SER A N 1
ATOM 675 C CA . SER A 1 86 ? -16.601 -28.584 17.861 1.00 50.88 86 SER A CA 1
ATOM 676 C C . SER A 1 86 ? -15.193 -28.038 18.040 1.00 50.88 86 SER A C 1
ATOM 678 O O . SER A 1 86 ? -14.816 -27.667 19.149 1.00 50.88 86 SER A O 1
ATOM 680 N N . LEU A 1 87 ? -14.381 -28.091 16.985 1.00 58.22 87 LEU A N 1
ATOM 681 C CA . LEU A 1 87 ? -13.078 -27.441 16.967 1.00 58.22 87 LEU A CA 1
ATOM 682 C C . LEU A 1 87 ? -13.322 -25.966 17.319 1.00 58.22 87 LEU A C 1
ATOM 684 O O . LEU A 1 87 ? -14.017 -25.287 16.558 1.00 58.22 87 LEU A O 1
ATOM 688 N N . PRO A 1 88 ? -12.845 -25.460 18.471 1.00 45.56 88 PRO A N 1
ATOM 689 C CA . PRO A 1 88 ? -12.947 -24.041 18.744 1.00 45.56 88 PRO A CA 1
ATOM 690 C C . PRO A 1 88 ? -12.153 -23.301 17.666 1.00 45.56 88 PRO A C 1
ATOM 692 O O . PRO A 1 88 ? -10.955 -23.524 17.512 1.00 45.56 88 PRO A O 1
ATOM 695 N N . GLY A 1 89 ? -12.855 -22.450 16.917 1.00 50.94 89 GLY A N 1
ATOM 696 C CA . GLY A 1 89 ? -12.270 -21.487 15.996 1.00 50.94 89 GLY A CA 1
ATOM 697 C C . GLY A 1 89 ? -11.563 -22.115 14.799 1.00 50.94 89 GLY A C 1
ATOM 698 O O . GLY A 1 89 ? -10.338 -22.084 14.711 1.00 50.94 89 GLY A O 1
ATOM 699 N N . ALA A 1 90 ? -12.330 -22.531 13.785 1.00 45.62 90 ALA A N 1
ATOM 700 C CA . ALA A 1 90 ? -11.903 -22.112 12.455 1.00 45.62 90 ALA A CA 1
ATOM 701 C C . ALA A 1 90 ? -11.758 -20.590 12.563 1.00 45.62 90 ALA A C 1
ATOM 703 O O . ALA A 1 90 ? -12.734 -19.926 12.907 1.00 45.62 90 ALA A O 1
ATOM 704 N N . VAL A 1 91 ? -10.533 -20.075 12.449 1.00 50.97 91 VAL A N 1
ATOM 705 C CA . VAL A 1 91 ? -10.287 -18.633 12.456 1.00 50.97 91 VAL A CA 1
ATOM 706 C C . VAL A 1 91 ? -11.160 -18.096 11.332 1.00 50.97 91 VAL A C 1
ATOM 708 O O . VAL A 1 91 ? -10.869 -18.356 10.164 1.00 50.97 91 VAL A O 1
ATOM 711 N N . GLU A 1 92 ? -12.301 -17.491 11.667 1.00 56.06 92 GLU A N 1
ATOM 712 C CA . GLU A 1 92 ? -13.129 -16.870 10.646 1.00 56.06 92 GLU A CA 1
ATOM 713 C C . GLU A 1 92 ? -12.236 -15.852 9.951 1.00 56.06 92 GLU A C 1
ATOM 715 O O . GLU A 1 92 ? -11.489 -15.119 10.606 1.00 56.06 92 GLU A O 1
ATOM 720 N N . ALA A 1 93 ? -12.229 -15.893 8.620 1.00 62.28 93 ALA A N 1
ATOM 721 C CA . ALA A 1 93 ? -11.418 -14.982 7.841 1.00 62.28 93 ALA A CA 1
ATOM 722 C C . ALA A 1 93 ? -11.807 -13.553 8.230 1.00 62.28 93 ALA A C 1
ATOM 724 O O . ALA A 1 93 ? -12.947 -13.130 8.030 1.00 62.28 93 ALA A O 1
ATOM 725 N N . ASP A 1 94 ? -10.856 -12.838 8.822 1.00 74.12 94 ASP A N 1
ATOM 726 C CA . ASP A 1 94 ? -11.037 -11.456 9.223 1.00 74.12 94 ASP A CA 1
ATOM 727 C C . ASP A 1 94 ? -11.326 -10.627 7.970 1.00 74.12 94 ASP A C 1
ATOM 729 O O . ASP A 1 94 ? -10.488 -10.531 7.072 1.00 74.12 94 ASP A O 1
ATOM 733 N N . THR A 1 95 ? -12.541 -10.094 7.851 1.00 92.69 95 THR A N 1
ATOM 734 C CA . THR A 1 95 ? -12.910 -9.283 6.691 1.00 92.69 95 THR A CA 1
ATOM 735 C C . THR A 1 95 ? -12.672 -7.830 7.043 1.00 92.69 95 THR A C 1
ATOM 737 O O . THR A 1 95 ? -13.352 -7.263 7.896 1.00 92.69 95 THR A O 1
ATOM 740 N N . VAL A 1 96 ? -11.704 -7.211 6.375 1.00 96.25 96 VAL A N 1
ATOM 741 C CA . VAL A 1 96 ? -11.397 -5.792 6.545 1.00 96.25 96 VAL A CA 1
ATOM 742 C C . VAL A 1 96 ? -11.756 -5.019 5.287 1.00 96.25 96 VAL A C 1
ATOM 744 O O . VAL A 1 96 ? -11.575 -5.500 4.170 1.00 96.25 96 VAL A O 1
ATOM 747 N N . VAL A 1 97 ? -12.287 -3.815 5.470 1.00 97.81 97 VAL A N 1
ATOM 748 C CA . VAL A 1 97 ? -12.703 -2.932 4.378 1.00 97.81 97 VAL A CA 1
ATOM 749 C C . VAL A 1 97 ? -12.108 -1.561 4.617 1.00 97.81 97 VAL A C 1
ATOM 751 O O . VAL A 1 97 ? -12.289 -0.991 5.693 1.00 97.81 97 VAL A O 1
ATOM 754 N N . ILE A 1 98 ? -11.412 -1.037 3.612 1.00 98.12 98 ILE A N 1
ATOM 755 C CA . ILE A 1 98 ? -10.919 0.333 3.613 1.00 98.12 98 ILE A CA 1
ATOM 756 C C . ILE A 1 98 ? -11.885 1.226 2.834 1.00 98.12 98 ILE A C 1
ATOM 758 O O . ILE A 1 98 ? -12.337 0.861 1.749 1.00 98.12 98 ILE A O 1
ATOM 762 N N . ASP A 1 99 ? -12.225 2.372 3.411 1.00 98.19 99 ASP A N 1
ATOM 763 C CA . ASP A 1 99 ? -13.002 3.422 2.759 1.00 98.19 99 ASP A CA 1
ATOM 764 C C . ASP A 1 99 ? -12.166 4.711 2.774 1.00 98.19 99 ASP A C 1
ATOM 766 O O . ASP A 1 99 ? -11.884 5.213 3.868 1.00 98.19 99 ASP A O 1
ATOM 770 N N . PRO A 1 100 ? -11.760 5.247 1.609 1.00 97.75 100 PRO A N 1
ATOM 771 C CA . PRO A 1 100 ? -10.896 6.421 1.528 1.00 97.75 100 PRO A CA 1
ATOM 772 C C . PRO A 1 100 ? -11.567 7.710 2.008 1.00 97.75 100 PRO A C 1
ATOM 774 O O . PRO A 1 100 ? -10.873 8.662 2.336 1.00 97.75 100 PRO A O 1
ATOM 777 N N . SER A 1 101 ? -12.900 7.769 2.047 1.00 97.12 101 SER A N 1
ATOM 778 C CA . SER A 1 101 ? -13.651 8.998 2.343 1.00 97.12 101 SER A CA 1
ATOM 779 C C . SER A 1 101 ? -14.350 8.977 3.702 1.00 97.12 101 SER A C 1
ATOM 781 O O . SER A 1 101 ? -15.020 9.942 4.066 1.00 97.12 101 SER A O 1
ATOM 783 N N . ALA A 1 102 ? -14.212 7.891 4.462 1.00 97.56 102 ALA A N 1
ATOM 784 C CA . ALA A 1 102 ? -14.740 7.777 5.816 1.00 97.56 102 ALA A CA 1
ATOM 785 C C . ALA A 1 102 ? -13.818 8.436 6.866 1.00 97.56 102 ALA A C 1
ATOM 787 O O . ALA A 1 102 ? -12.828 9.090 6.543 1.00 97.56 102 ALA A O 1
ATOM 788 N N . GLY A 1 103 ? -14.143 8.253 8.148 1.00 96.19 103 GLY A N 1
ATOM 789 C CA . GLY A 1 103 ? -13.304 8.703 9.261 1.00 96.19 103 GLY A CA 1
ATOM 790 C C . GLY A 1 103 ? -13.365 10.207 9.533 1.00 96.19 103 GLY A C 1
ATOM 791 O O . GLY A 1 103 ? -14.140 10.963 8.940 1.00 96.19 103 GLY A O 1
ATOM 792 N N . THR A 1 104 ? -12.554 10.645 10.488 1.00 97.81 104 THR A N 1
ATOM 793 C CA . THR A 1 104 ? -12.449 12.048 10.877 1.00 97.81 104 THR A CA 1
ATOM 794 C C . THR A 1 104 ? -11.932 12.860 9.693 1.00 97.81 104 THR A C 1
ATOM 796 O O . THR A 1 104 ? -10.932 12.506 9.073 1.00 97.81 104 THR A O 1
ATOM 799 N N . VAL A 1 105 ? -12.630 13.956 9.379 1.00 96.38 105 VAL A N 1
ATOM 800 C CA . VAL A 1 105 ? -12.322 14.873 8.265 1.00 96.38 105 VAL A CA 1
ATOM 801 C C . VAL A 1 105 ? -12.155 14.196 6.890 1.00 96.38 105 VAL A C 1
ATOM 803 O O . VAL A 1 105 ? -11.461 14.738 6.036 1.00 96.38 105 VAL A O 1
ATOM 806 N N . ASN A 1 106 ? -12.820 13.054 6.660 1.00 97.06 106 ASN A N 1
ATOM 807 C CA . ASN A 1 106 ? -12.815 12.294 5.399 1.00 97.06 106 ASN A CA 1
ATOM 808 C C . ASN A 1 106 ? -11.422 11.824 4.938 1.00 97.06 106 ASN A C 1
ATOM 810 O O . ASN A 1 106 ? -11.167 11.763 3.742 1.00 97.06 106 ASN A O 1
ATOM 814 N N . ARG A 1 107 ? -10.524 11.516 5.882 1.00 97.50 107 ARG A N 1
ATOM 815 C CA . ARG A 1 107 ? -9.164 11.003 5.602 1.00 97.50 107 ARG A CA 1
ATOM 816 C C . ARG A 1 107 ? -9.080 9.481 5.483 1.00 97.50 107 ARG A C 1
ATOM 818 O O . ARG A 1 107 ? -7.994 8.912 5.424 1.00 97.50 107 ARG A O 1
ATOM 825 N N . GLY A 1 108 ? -10.229 8.827 5.534 1.00 98.38 108 GLY A N 1
ATOM 826 C CA . GLY A 1 108 ? -10.399 7.397 5.407 1.00 98.38 108 GLY A CA 1
ATOM 827 C C . GLY A 1 108 ? -10.543 6.652 6.731 1.00 98.38 108 GLY A C 1
ATOM 828 O O . GLY A 1 108 ? -10.156 7.104 7.814 1.00 98.38 108 GLY A O 1
ATOM 829 N N . ALA A 1 109 ? -11.130 5.465 6.641 1.00 98.56 109 ALA A N 1
ATOM 830 C CA . ALA A 1 109 ? -11.292 4.564 7.769 1.00 98.56 109 ALA A CA 1
ATOM 831 C C . ALA A 1 109 ? -11.182 3.102 7.345 1.00 98.56 109 ALA A C 1
ATOM 833 O O . ALA A 1 109 ? -11.627 2.702 6.269 1.00 98.56 109 ALA A O 1
ATOM 834 N N . LEU A 1 110 ? -10.620 2.298 8.243 1.00 98.62 110 LEU A N 1
ATOM 835 C CA . LEU A 1 110 ? -10.561 0.850 8.141 1.00 98.62 110 LEU A CA 1
ATOM 836 C C . LEU A 1 110 ? -11.617 0.244 9.059 1.00 98.62 110 LEU A C 1
ATOM 838 O O . LEU A 1 110 ? -11.630 0.498 10.268 1.00 98.62 110 LEU A O 1
AT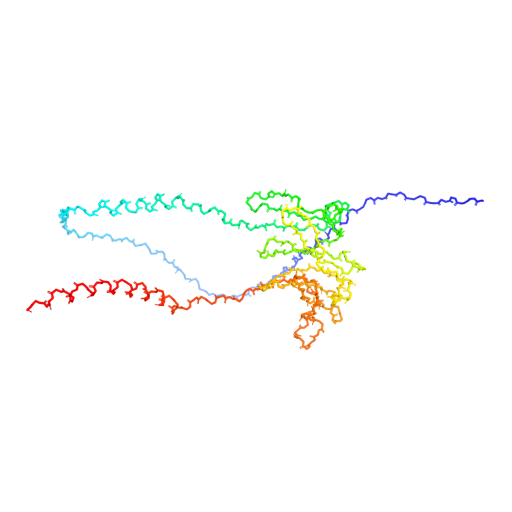OM 842 N N . PHE A 1 111 ? -12.474 -0.588 8.487 1.00 98.38 111 PHE A N 1
ATOM 843 C CA . PHE A 1 111 ? -13.525 -1.306 9.189 1.00 98.38 111 PHE A CA 1
ATOM 844 C C . PHE A 1 111 ? -13.189 -2.786 9.282 1.00 98.38 111 PHE A C 1
ATOM 846 O O . PHE A 1 111 ? -12.666 -3.370 8.334 1.00 98.38 111 PHE A O 1
ATOM 853 N N . ARG A 1 112 ? -13.562 -3.400 10.402 1.00 96.69 112 ARG A N 1
ATOM 854 C CA . ARG A 1 112 ? -13.753 -4.847 10.502 1.00 96.69 112 ARG A CA 1
ATOM 855 C C . ARG A 1 112 ? -15.199 -5.165 10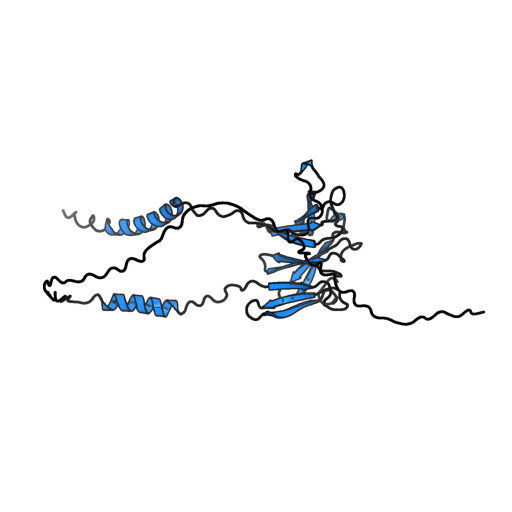.170 1.00 96.69 112 ARG A C 1
ATOM 857 O O . ARG A 1 112 ? -16.104 -4.437 10.579 1.00 96.69 112 ARG A O 1
ATOM 864 N N . VAL A 1 113 ? -15.408 -6.251 9.448 1.00 96.31 113 VAL A N 1
ATOM 865 C CA . VAL A 1 113 ? -16.718 -6.783 9.100 1.00 96.31 113 VAL A CA 1
ATOM 866 C C . VAL A 1 113 ? -16.775 -8.213 9.606 1.00 96.31 113 VAL A C 1
ATOM 868 O O . VAL A 1 113 ? -15.938 -9.038 9.254 1.00 96.31 113 VAL A O 1
ATOM 871 N N . ASP A 1 114 ? -17.763 -8.497 10.439 1.00 92.81 114 ASP A N 1
ATOM 872 C CA . ASP A 1 114 ? -18.106 -9.861 10.809 1.00 92.81 114 ASP A CA 1
ATOM 873 C C . ASP A 1 114 ? -18.631 -10.576 9.548 1.00 92.81 114 ASP A C 1
ATOM 875 O O . ASP A 1 114 ? -19.650 -10.145 8.995 1.00 92.81 114 ASP A O 1
ATOM 879 N N . PRO A 1 115 ? -17.955 -11.625 9.049 1.00 90.56 115 PRO A N 1
ATOM 880 C CA . PRO A 1 115 ? -18.351 -12.286 7.808 1.00 90.56 115 PRO A CA 1
ATOM 881 C C . PRO A 1 115 ? -19.651 -13.091 7.952 1.00 90.56 115 PRO A C 1
ATOM 883 O O . PRO A 1 115 ? -20.312 -13.365 6.950 1.00 90.56 115 PRO A O 1
ATOM 886 N N . THR A 1 116 ? -20.040 -13.442 9.178 1.00 92.12 116 THR A N 1
ATOM 887 C CA . THR A 1 116 ? -21.245 -14.214 9.486 1.00 92.12 116 THR A CA 1
ATOM 888 C C . THR A 1 116 ? -22.466 -13.309 9.641 1.00 92.12 116 THR A C 1
ATOM 890 O O . THR A 1 116 ? -23.548 -13.639 9.151 1.00 92.12 116 THR A O 1
ATOM 893 N N . THR A 1 117 ? -22.319 -12.152 10.294 1.00 92.88 117 THR A N 1
ATOM 894 C CA . THR A 1 117 ? -23.443 -11.231 10.559 1.00 92.88 117 THR A CA 1
ATOM 895 C C . THR A 1 117 ? -23.482 -10.007 9.644 1.00 92.88 117 THR A C 1
ATOM 897 O O . THR A 1 117 ? -24.513 -9.342 9.551 1.00 92.88 117 THR A O 1
ATOM 900 N N . GLY A 1 118 ? -22.375 -9.674 8.980 1.00 93.38 118 GLY A N 1
ATOM 901 C CA . GLY A 1 118 ? -22.207 -8.434 8.218 1.00 93.38 118 GLY A CA 1
ATOM 902 C C . GLY A 1 118 ? -22.069 -7.177 9.087 1.00 93.38 118 GLY A C 1
ATOM 903 O O . GLY A 1 118 ? -22.006 -6.065 8.551 1.00 93.38 118 GLY A O 1
ATOM 904 N N . THR A 1 119 ? -22.035 -7.325 10.417 1.00 95.75 119 THR A N 1
ATOM 905 C CA . THR A 1 119 ? -21.873 -6.209 11.358 1.00 95.75 119 THR A CA 1
ATOM 906 C C . THR A 1 119 ? -20.492 -5.589 11.200 1.00 95.75 119 THR A C 1
ATOM 908 O O . THR A 1 119 ? -19.504 -6.294 11.010 1.00 95.75 119 THR A O 1
ATOM 911 N N . ARG A 1 120 ? -20.414 -4.259 11.289 1.00 96.56 120 ARG A N 1
ATOM 912 C CA . ARG A 1 120 ? -19.176 -3.506 11.069 1.00 96.56 120 ARG A CA 1
ATOM 913 C C . ARG A 1 120 ? -18.729 -2.822 12.344 1.00 96.56 120 ARG A C 1
ATOM 915 O O . ARG A 1 120 ? -19.550 -2.236 13.048 1.00 96.56 120 ARG A O 1
ATOM 922 N N . THR A 1 121 ? -17.430 -2.817 12.591 1.00 96.69 121 THR A N 1
ATOM 923 C CA . THR A 1 121 ? -16.810 -2.004 13.637 1.00 96.69 121 THR A CA 1
ATOM 924 C C . THR A 1 121 ? -15.692 -1.163 13.038 1.00 96.69 121 THR A C 1
ATOM 926 O O . THR A 1 121 ? -14.988 -1.590 12.123 1.00 96.69 121 THR A O 1
ATOM 929 N N . LEU A 1 122 ? -15.552 0.070 13.524 1.00 98.00 122 LEU A N 1
ATOM 930 C CA . LEU A 1 122 ? -14.434 0.929 13.153 1.00 98.00 122 LEU A CA 1
ATOM 931 C C . LEU A 1 122 ? -13.171 0.386 13.821 1.00 98.00 122 LEU A C 1
ATOM 933 O O . LEU A 1 122 ? -13.098 0.346 15.048 1.00 98.00 122 LEU A O 1
ATOM 937 N N . LEU A 1 123 ? -12.192 -0.021 13.017 1.00 98.12 123 LEU A N 1
ATOM 938 C CA . LEU A 1 123 ? -10.902 -0.481 13.515 1.00 98.12 123 LEU A CA 1
ATOM 939 C C . LEU A 1 123 ? -9.909 0.679 13.603 1.00 98.12 123 LEU A C 1
ATOM 941 O O . LEU A 1 123 ? -9.275 0.863 14.635 1.00 98.12 123 LEU A O 1
ATOM 945 N N . SER A 1 124 ? -9.778 1.479 12.544 1.00 98.62 124 SER A N 1
ATOM 946 C CA . SER A 1 124 ? -8.798 2.568 12.485 1.00 98.62 124 SER A CA 1
ATOM 947 C C . SER A 1 124 ? -9.366 3.774 11.741 1.00 98.62 124 SER A C 1
ATOM 949 O O . SER A 1 124 ? -9.892 3.622 10.643 1.00 98.62 124 SER A O 1
ATOM 951 N N . ASP A 1 125 ? -9.254 4.966 12.325 1.00 98.62 125 ASP A N 1
ATOM 952 C CA . ASP A 1 125 ? -9.653 6.245 11.729 1.00 98.62 125 ASP A CA 1
ATOM 953 C C . ASP A 1 125 ? -8.403 7.023 11.305 1.00 98.62 125 ASP A C 1
ATOM 955 O O . ASP A 1 125 ? -7.645 7.498 12.158 1.00 98.62 125 ASP A O 1
ATOM 959 N N . PHE A 1 126 ? -8.167 7.147 9.999 1.00 98.62 126 PHE A N 1
ATOM 960 C CA . PHE A 1 126 ? -6.948 7.746 9.445 1.00 98.62 126 PHE A CA 1
ATOM 961 C C . PHE A 1 126 ? -6.874 9.265 9.662 1.00 98.62 126 PHE A C 1
ATOM 963 O O . PHE A 1 126 ? -5.794 9.843 9.532 1.00 98.62 126 PHE A O 1
ATOM 970 N N . GLY A 1 127 ? -7.968 9.906 10.086 1.00 98.25 127 GLY A N 1
ATOM 971 C CA . GLY A 1 127 ? -7.980 11.288 10.566 1.00 98.25 127 GLY A CA 1
ATOM 972 C C . GLY A 1 127 ? -7.666 11.444 12.060 1.00 98.25 127 GLY A C 1
ATOM 973 O O . GLY A 1 127 ? -7.475 12.567 12.530 1.00 98.25 127 GLY A O 1
ATOM 974 N N . ASN A 1 128 ? -7.585 10.350 12.825 1.00 98.25 128 ASN A N 1
ATOM 975 C CA . ASN A 1 128 ? -7.315 10.376 14.262 1.00 98.25 128 ASN A CA 1
ATOM 976 C C . ASN A 1 128 ? -5.820 10.178 14.570 1.00 98.25 128 ASN A C 1
ATOM 978 O O . ASN A 1 128 ? -5.319 9.052 14.562 1.00 98.25 128 ASN A O 1
ATOM 982 N N . ALA A 1 129 ? -5.121 11.259 14.931 1.00 97.38 129 ALA A N 1
ATOM 983 C CA . ALA A 1 129 ? -3.694 11.230 15.282 1.00 97.38 129 ALA A CA 1
ATOM 984 C C . ALA A 1 129 ? -3.370 10.405 16.548 1.00 97.38 129 ALA A C 1
ATOM 986 O O . ALA A 1 129 ? -2.227 9.996 16.744 1.00 97.38 129 ALA A O 1
ATOM 987 N N . GLY A 1 130 ? -4.362 10.126 17.403 1.00 97.94 130 GLY A N 1
ATOM 988 C CA . GLY A 1 130 ? -4.202 9.254 18.571 1.00 97.94 130 GLY A CA 1
ATOM 989 C C . GLY A 1 130 ? -4.034 7.772 18.216 1.00 97.94 130 GLY A C 1
ATOM 990 O O . GLY A 1 130 ? -3.592 6.996 19.056 1.00 97.94 130 GLY A O 1
ATOM 991 N N . GLN A 1 131 ? -4.351 7.381 16.977 1.00 97.88 131 GLN A N 1
ATOM 992 C CA . GLN A 1 131 ? -4.182 6.018 16.463 1.00 97.88 131 GLN A CA 1
ATOM 993 C C . GLN A 1 131 ? -2.923 5.859 15.597 1.00 97.88 131 GLN A C 1
ATOM 995 O O . GLN A 1 131 ? -2.781 4.849 14.918 1.00 97.88 131 GLN A O 1
ATOM 1000 N N . GLY A 1 132 ? -2.004 6.829 15.600 1.00 98.06 132 GLY A N 1
ATOM 1001 C CA . GLY A 1 132 ? -0.767 6.796 14.812 1.00 98.06 132 GLY A CA 1
ATOM 1002 C C . GLY A 1 132 ? -0.755 7.812 13.665 1.00 98.06 132 GLY A C 1
ATOM 1003 O O . GLY A 1 132 ? -1.576 8.736 13.662 1.00 98.06 132 GLY A O 1
ATOM 1004 N N . PRO A 1 133 ? 0.172 7.672 12.693 1.00 98.06 133 PRO A N 1
ATOM 1005 C CA . PRO A 1 133 ? 0.296 8.591 11.565 1.00 98.06 133 PRO A CA 1
ATOM 1006 C C . PRO A 1 133 ? -1.040 8.814 10.852 1.00 98.06 133 PRO A C 1
ATOM 1008 O O . PRO A 1 133 ? -1.861 7.896 10.746 1.00 98.06 133 PRO A O 1
ATOM 1011 N N . LEU A 1 134 ? -1.259 10.048 10.401 1.00 97.88 134 LEU A N 1
ATOM 1012 C CA . LEU A 1 134 ? -2.453 10.415 9.649 1.00 97.88 134 LEU A CA 1
ATOM 1013 C C . LEU A 1 134 ? -2.368 9.878 8.220 1.00 97.88 134 LEU A C 1
ATOM 1015 O O . LEU A 1 134 ? -1.290 9.873 7.624 1.00 97.88 134 LEU A O 1
ATOM 1019 N N . GLY A 1 135 ? -3.519 9.473 7.696 1.00 97.56 135 GLY A N 1
ATOM 1020 C CA . GLY A 1 135 ? -3.718 9.238 6.272 1.00 97.56 135 GLY A CA 1
ATOM 1021 C C . GLY A 1 135 ? -4.377 10.420 5.577 1.00 97.56 135 GLY A C 1
ATOM 1022 O O . GLY A 1 135 ? -4.589 11.487 6.178 1.00 97.56 135 GLY A O 1
ATOM 1023 N N . ASP A 1 136 ? -4.698 10.194 4.312 1.00 97.31 136 ASP A N 1
ATOM 1024 C CA . ASP A 1 136 ? -5.457 11.120 3.478 1.00 97.31 136 ASP A CA 1
ATOM 1025 C C . ASP A 1 136 ? -6.385 10.374 2.516 1.00 97.31 136 ASP A C 1
ATOM 1027 O O . ASP A 1 136 ? -7.576 10.666 2.480 1.00 97.31 136 ASP A O 1
ATOM 1031 N N . GLU A 1 137 ? -5.873 9.366 1.801 1.00 97.75 137 GLU A N 1
ATOM 1032 C CA . GLU A 1 137 ? -6.673 8.587 0.858 1.00 97.75 137 GLU A CA 1
ATOM 1033 C C . GLU A 1 137 ? -6.254 7.103 0.830 1.00 97.75 137 GLU A C 1
ATOM 1035 O O . GLU A 1 137 ? -5.546 6.647 -0.078 1.00 97.75 137 GLU A O 1
ATOM 1040 N N . PRO A 1 138 ? -6.663 6.314 1.838 1.00 98.25 138 PRO A N 1
ATOM 1041 C CA . PRO A 1 138 ? -6.350 4.894 1.909 1.00 98.25 138 PRO A CA 1
ATOM 1042 C C . PRO A 1 138 ? -7.219 4.064 0.947 1.00 98.25 138 PRO A C 1
ATOM 1044 O O . PRO A 1 138 ? -8.445 4.073 1.031 1.00 98.25 138 PRO A O 1
ATOM 1047 N N . VAL A 1 139 ? -6.580 3.326 0.032 1.00 97.44 139 VAL A N 1
ATOM 1048 C CA . VAL A 1 139 ? -7.235 2.677 -1.127 1.00 97.44 139 VAL A CA 1
ATOM 1049 C C . VAL A 1 139 ? -6.971 1.175 -1.263 1.00 97.44 139 VAL A C 1
ATOM 1051 O O . VAL A 1 139 ? -7.789 0.466 -1.847 1.00 97.44 139 VAL A O 1
ATOM 1054 N N . GLY A 1 140 ? -5.859 0.667 -0.727 1.00 97.12 140 GLY A N 1
ATOM 1055 C CA . GLY A 1 140 ? -5.476 -0.745 -0.838 1.00 97.12 140 GLY A CA 1
ATOM 1056 C C . GLY A 1 140 ? -5.350 -1.404 0.527 1.00 97.12 140 GLY A C 1
ATOM 1057 O O . GLY A 1 140 ? -4.846 -0.778 1.454 1.00 97.12 140 GLY A O 1
ATOM 1058 N N . VAL A 1 141 ? -5.766 -2.668 0.658 1.00 97.81 141 VAL A N 1
ATOM 1059 C CA . VAL A 1 141 ? -5.657 -3.425 1.915 1.00 97.81 141 VAL A CA 1
ATOM 1060 C C . VAL A 1 141 ? -5.226 -4.877 1.685 1.00 97.81 141 VAL A C 1
ATOM 1062 O O . VAL A 1 141 ? -5.684 -5.520 0.742 1.00 97.81 141 VAL A O 1
ATOM 1065 N N . ALA A 1 142 ? -4.353 -5.397 2.550 1.00 96.56 142 ALA A N 1
ATOM 1066 C CA . ALA A 1 142 ? -3.952 -6.806 2.588 1.00 96.56 142 ALA A CA 1
ATOM 1067 C C . ALA A 1 142 ? -3.723 -7.282 4.033 1.00 96.56 142 ALA A C 1
ATOM 1069 O O . ALA A 1 142 ? -3.488 -6.475 4.931 1.00 96.56 142 ALA A O 1
ATOM 1070 N N . LEU A 1 143 ? -3.776 -8.597 4.255 1.00 94.00 143 LEU A N 1
ATOM 1071 C CA . LEU A 1 143 ? -3.588 -9.221 5.569 1.00 94.00 143 LEU A CA 1
ATOM 1072 C C . LEU A 1 143 ? -2.294 -10.027 5.610 1.00 94.00 143 LEU A C 1
ATOM 1074 O O . LEU A 1 143 ? -2.116 -10.958 4.825 1.00 94.00 143 LEU A O 1
ATOM 1078 N N . GLU A 1 144 ? -1.415 -9.704 6.553 1.00 91.62 144 GLU A N 1
ATOM 1079 C CA . GLU A 1 144 ? -0.230 -10.506 6.844 1.00 91.62 144 GLU A CA 1
ATOM 1080 C C . GLU A 1 144 ? -0.619 -11.823 7.521 1.00 91.62 144 GLU A C 1
ATOM 1082 O O . GLU A 1 144 ? -1.598 -11.897 8.261 1.00 91.62 144 GLU A O 1
ATOM 1087 N N . ALA A 1 145 ? 0.196 -12.868 7.343 1.00 85.56 145 ALA A N 1
ATOM 1088 C CA . ALA A 1 145 ? -0.026 -14.158 8.004 1.00 85.56 145 ALA A CA 1
ATOM 1089 C C . ALA A 1 145 ? -0.040 -14.052 9.545 1.00 85.56 145 ALA A C 1
ATOM 1091 O O . ALA A 1 145 ? -0.659 -14.872 10.216 1.00 85.56 145 ALA A O 1
ATOM 1092 N N . GLY A 1 146 ? 0.620 -13.030 10.105 1.00 83.81 146 GLY A N 1
ATOM 1093 C CA . GLY A 1 146 ? 0.594 -12.705 11.535 1.00 83.81 146 GLY A CA 1
ATOM 1094 C C . GLY A 1 146 ? -0.642 -11.919 11.996 1.00 83.81 146 GLY A C 1
ATOM 1095 O O . GLY A 1 146 ? -0.714 -11.553 13.164 1.00 83.81 146 GLY A O 1
ATOM 1096 N N . GLY A 1 147 ? -1.590 -11.627 11.100 1.00 89.00 147 GLY A N 1
ATOM 1097 C CA . GLY A 1 147 ? -2.835 -10.910 11.387 1.00 89.00 147 GLY A CA 1
ATOM 1098 C C . GLY A 1 147 ? -2.748 -9.386 11.282 1.00 89.00 147 GLY A C 1
ATOM 1099 O O . GLY A 1 147 ? -3.780 -8.722 11.308 1.00 89.00 147 GLY A O 1
ATOM 1100 N N . ALA A 1 148 ? -1.552 -8.811 11.145 1.00 94.31 148 ALA A N 1
ATOM 1101 C CA . ALA A 1 148 ? -1.402 -7.381 10.896 1.00 94.31 148 ALA A CA 1
ATOM 1102 C C . ALA A 1 148 ? -1.954 -6.983 9.520 1.00 94.31 148 ALA A C 1
ATOM 1104 O O . ALA A 1 148 ? -1.928 -7.762 8.565 1.00 94.31 148 ALA A O 1
ATOM 1105 N N . ILE A 1 149 ? -2.482 -5.763 9.436 1.00 97.69 149 ILE A N 1
ATOM 1106 C CA . ILE A 1 149 ? -3.186 -5.277 8.249 1.00 97.69 149 ILE A CA 1
ATOM 1107 C C . ILE A 1 149 ? -2.298 -4.257 7.550 1.00 97.69 149 ILE A C 1
ATOM 1109 O O . ILE A 1 149 ? -1.844 -3.292 8.159 1.00 97.69 149 ILE A O 1
ATOM 1113 N N . LEU A 1 150 ? -2.054 -4.458 6.267 1.00 98.38 150 LEU A N 1
ATOM 1114 C CA . LEU A 1 150 ? -1.327 -3.524 5.422 1.00 98.38 150 LEU A CA 1
ATOM 1115 C C . LEU A 1 150 ? -2.324 -2.623 4.714 1.00 98.38 150 LEU A C 1
ATOM 1117 O O . LEU A 1 150 ? -3.284 -3.126 4.134 1.00 98.38 150 LEU A O 1
ATOM 1121 N N . VAL A 1 151 ? -2.090 -1.314 4.746 1.00 98.69 151 VAL A N 1
ATOM 1122 C CA . VAL A 1 151 ? -2.927 -0.329 4.058 1.00 98.69 151 VAL A CA 1
ATOM 1123 C C . VAL A 1 151 ? -2.063 0.579 3.199 1.00 98.69 151 VAL A C 1
ATOM 1125 O O . VAL A 1 151 ? -1.128 1.202 3.701 1.00 98.69 151 VAL A O 1
ATOM 1128 N N . ILE A 1 152 ? -2.392 0.658 1.913 1.00 98.50 152 ILE A N 1
ATOM 1129 C CA . ILE A 1 152 ? -1.840 1.652 0.996 1.00 98.50 152 ILE A CA 1
ATOM 1130 C C . ILE A 1 152 ? -2.698 2.901 1.054 1.00 98.50 152 ILE A C 1
ATOM 1132 O O . ILE A 1 152 ? -3.912 2.834 0.860 1.00 98.50 152 ILE A O 1
ATOM 1136 N N . ASP A 1 153 ? -2.039 4.027 1.282 1.00 98.50 153 ASP A N 1
ATOM 1137 C CA . ASP A 1 153 ? -2.621 5.357 1.237 1.00 98.50 153 ASP A CA 1
ATOM 1138 C C . ASP A 1 153 ? -1.912 6.172 0.170 1.00 98.50 153 ASP A C 1
ATOM 1140 O O . ASP A 1 153 ? -0.699 6.364 0.242 1.00 98.50 153 ASP A O 1
ATOM 1144 N N . ARG A 1 154 ? -2.657 6.594 -0.853 1.00 97.44 154 ARG A N 1
ATOM 1145 C CA . ARG A 1 154 ? -2.083 7.271 -2.019 1.00 97.44 154 ARG A CA 1
ATOM 1146 C C . ARG A 1 154 ? -1.856 8.764 -1.792 1.00 97.44 154 ARG A C 1
ATOM 1148 O O . ARG A 1 154 ? -0.977 9.332 -2.426 1.00 97.44 154 ARG A O 1
ATOM 1155 N N . GLY A 1 155 ? -2.608 9.378 -0.876 1.00 97.44 155 GLY A N 1
ATOM 1156 C CA . GLY A 1 155 ? -2.469 10.795 -0.524 1.00 97.44 155 GLY A CA 1
ATOM 1157 C C . GLY A 1 155 ? -1.447 11.047 0.591 1.00 97.44 155 GLY A C 1
ATOM 1158 O O . GLY A 1 155 ? -0.989 12.173 0.780 1.00 97.44 155 GLY A O 1
ATOM 1159 N N . ALA A 1 156 ? -1.052 10.006 1.325 1.00 97.62 156 ALA A N 1
ATOM 1160 C CA . ALA A 1 156 ? -0.039 10.086 2.371 1.00 97.62 156 ALA A CA 1
ATOM 1161 C C . ALA A 1 156 ? 1.409 10.090 1.829 1.00 97.62 156 ALA A C 1
ATOM 1163 O O . ALA A 1 156 ? 1.671 10.083 0.626 1.00 97.62 156 ALA A O 1
ATOM 1164 N N . GLY A 1 157 ? 2.377 10.096 2.751 1.00 97.12 157 GLY A N 1
ATOM 1165 C CA . GLY A 1 157 ? 3.807 10.081 2.433 1.00 97.12 157 GLY A CA 1
ATOM 1166 C C . GLY A 1 157 ? 4.376 11.454 2.075 1.00 97.12 157 GLY A C 1
ATOM 1167 O O . GLY A 1 157 ? 3.666 12.453 1.924 1.00 97.12 157 GLY A O 1
ATOM 1168 N N . THR A 1 158 ? 5.700 11.521 1.973 1.00 97.75 158 THR A N 1
ATOM 1169 C CA . THR A 1 158 ? 6.413 12.748 1.621 1.00 97.75 158 THR A CA 1
ATOM 1170 C C . THR A 1 158 ? 6.011 13.192 0.214 1.00 97.75 158 THR A C 1
ATOM 1172 O O . THR A 1 158 ? 6.114 12.434 -0.745 1.00 97.75 158 THR A O 1
ATOM 1175 N N . GLY A 1 159 ? 5.544 14.435 0.081 1.00 97.19 159 GLY A N 1
ATOM 1176 C CA . GLY A 1 159 ? 5.124 14.977 -1.214 1.00 97.19 159 GLY A CA 1
ATOM 1177 C C . GLY A 1 159 ? 3.907 14.280 -1.828 1.00 97.19 159 GLY A C 1
ATOM 1178 O O . GLY A 1 159 ? 3.773 14.343 -3.044 1.00 97.19 159 GLY A O 1
ATOM 1179 N N . THR A 1 160 ? 3.072 13.619 -1.010 1.00 97.19 160 THR A N 1
ATOM 1180 C CA . THR A 1 160 ? 1.847 12.912 -1.439 1.00 97.19 160 THR A CA 1
ATOM 1181 C C . THR A 1 160 ? 2.108 11.865 -2.525 1.00 97.19 160 THR A C 1
ATOM 1183 O O . THR A 1 160 ? 1.339 11.735 -3.469 1.00 97.19 160 THR A O 1
ATOM 1186 N N . LEU A 1 161 ? 3.242 11.164 -2.419 1.00 97.62 161 LEU A N 1
ATOM 1187 C CA . LEU A 1 161 ? 3.646 10.093 -3.343 1.00 97.62 161 LEU A CA 1
ATOM 1188 C C . LEU A 1 161 ? 3.255 8.696 -2.836 1.00 97.62 161 LEU A C 1
ATOM 1190 O O . LEU A 1 161 ? 3.667 7.680 -3.398 1.00 97.62 161 LEU A O 1
ATOM 1194 N N . GLY A 1 162 ? 2.476 8.656 -1.757 1.00 98.19 162 GLY A N 1
ATOM 1195 C CA . GLY A 1 162 ? 1.921 7.467 -1.145 1.00 98.19 162 GLY A CA 1
ATOM 1196 C C . GLY A 1 162 ? 2.711 6.941 0.055 1.00 98.19 162 GLY A C 1
ATOM 1197 O O . GLY A 1 162 ? 3.909 7.179 0.240 1.00 98.19 162 GLY A O 1
ATOM 1198 N N . ALA A 1 163 ? 2.022 6.178 0.893 1.00 98.56 163 ALA A N 1
ATOM 1199 C CA . ALA A 1 163 ? 2.589 5.486 2.034 1.00 98.56 163 ALA A CA 1
ATOM 1200 C C . ALA A 1 163 ? 1.976 4.094 2.193 1.00 98.56 163 ALA A C 1
ATOM 1202 O O . ALA A 1 163 ? 0.813 3.851 1.876 1.00 98.56 163 ALA A O 1
ATOM 1203 N N . LEU A 1 164 ? 2.774 3.183 2.741 1.00 98.75 164 LEU A N 1
ATOM 1204 C CA . LEU A 1 164 ? 2.320 1.890 3.224 1.00 98.75 164 LEU A CA 1
ATOM 1205 C C . LEU A 1 164 ? 2.309 1.921 4.748 1.00 98.75 164 LEU A C 1
ATOM 1207 O O . LEU A 1 164 ? 3.358 2.046 5.389 1.00 98.75 164 LEU A O 1
ATOM 1211 N N . PHE A 1 165 ? 1.122 1.777 5.320 1.00 98.81 165 PHE A N 1
ATOM 1212 C CA . PHE A 1 165 ? 0.920 1.634 6.751 1.00 98.81 165 PHE A CA 1
ATOM 1213 C C . PHE A 1 165 ? 0.761 0.166 7.130 1.00 98.81 165 PHE A C 1
ATOM 1215 O O . PHE A 1 165 ? 0.193 -0.630 6.384 1.00 98.81 165 PHE A O 1
ATOM 1222 N N . ARG A 1 166 ? 1.212 -0.169 8.336 1.00 98.44 166 ARG A N 1
ATOM 1223 C CA . ARG A 1 166 ? 0.853 -1.405 9.028 1.00 98.44 166 ARG A CA 1
ATOM 1224 C C . ARG A 1 166 ? -0.040 -1.058 10.215 1.00 98.44 166 ARG A C 1
ATOM 1226 O O . ARG A 1 166 ? 0.324 -0.212 11.033 1.00 98.44 166 ARG A O 1
ATOM 1233 N N . VAL A 1 167 ? -1.199 -1.698 10.298 1.00 98.62 167 VAL A N 1
ATOM 1234 C CA . VAL A 1 167 ? -2.220 -1.488 11.325 1.00 98.62 167 VAL A CA 1
ATOM 1235 C C . VAL A 1 167 ? -2.275 -2.708 12.232 1.00 98.62 167 VAL A C 1
ATOM 1237 O O . VAL A 1 167 ? -2.391 -3.845 11.767 1.00 98.62 167 VAL A O 1
ATOM 1240 N N . ASP A 1 168 ? -2.194 -2.464 13.535 1.00 97.31 168 ASP A N 1
ATOM 1241 C CA . ASP A 1 168 ? -2.393 -3.488 14.547 1.00 97.31 168 ASP A CA 1
ATOM 1242 C C . ASP A 1 168 ? -3.869 -3.935 14.543 1.00 97.31 168 ASP A C 1
ATOM 1244 O O . ASP A 1 168 ? -4.771 -3.102 14.684 1.00 97.31 168 ASP A O 1
ATOM 1248 N N . PRO A 1 169 ? -4.144 -5.240 14.389 1.00 95.25 169 PRO A N 1
ATOM 1249 C CA . PRO A 1 169 ? -5.500 -5.740 14.201 1.00 95.25 169 PRO A CA 1
ATOM 1250 C C . PRO A 1 169 ? -6.360 -5.631 15.463 1.00 95.25 169 PRO A C 1
ATOM 1252 O O . PRO A 1 169 ? -7.584 -5.622 15.352 1.00 95.25 169 PRO A O 1
ATOM 1255 N N . THR A 1 170 ? -5.743 -5.543 16.642 1.00 94.69 170 THR A N 1
ATOM 1256 C CA . THR A 1 170 ? -6.433 -5.544 17.938 1.00 94.69 170 THR A CA 1
ATOM 1257 C C . THR A 1 170 ? -6.744 -4.124 18.399 1.00 94.69 170 THR A C 1
ATOM 1259 O O . THR A 1 170 ? -7.827 -3.853 18.908 1.00 94.69 170 THR A O 1
ATOM 1262 N N . THR A 1 171 ? -5.788 -3.213 18.228 1.00 96.44 171 THR A N 1
ATOM 1263 C CA . THR A 1 171 ? -5.862 -1.834 18.731 1.00 96.44 171 THR A CA 1
ATOM 1264 C C . THR A 1 171 ? -6.243 -0.820 17.657 1.00 96.44 171 THR A C 1
ATOM 1266 O O . THR A 1 171 ? -6.653 0.290 17.989 1.00 96.44 171 THR A O 1
ATOM 1269 N N . GLY A 1 172 ? -6.070 -1.164 16.377 1.00 97.38 172 GLY A N 1
ATOM 1270 C CA . GLY A 1 172 ? -6.244 -0.229 15.267 1.00 97.38 172 GLY A CA 1
ATOM 1271 C C . GLY A 1 172 ? -5.116 0.794 15.119 1.00 97.38 172 GLY A C 1
ATOM 1272 O O . GLY A 1 172 ? -5.233 1.708 14.299 1.00 97.38 172 GLY A O 1
ATOM 1273 N N . THR A 1 173 ? -4.037 0.667 15.898 1.00 98.44 173 THR A N 1
ATOM 1274 C CA . THR A 1 173 ? -2.892 1.586 15.858 1.00 98.44 173 THR A CA 1
ATOM 1275 C C . THR A 1 173 ? -2.103 1.397 14.569 1.00 98.44 173 THR A C 1
ATOM 1277 O O . THR A 1 173 ? -1.780 0.273 14.188 1.00 98.44 173 THR A O 1
ATOM 1280 N N . ARG A 1 174 ? -1.760 2.498 13.908 1.00 98.56 174 ARG A N 1
ATOM 1281 C CA . ARG A 1 174 ? -1.025 2.535 12.647 1.00 98.56 174 ARG A CA 1
ATOM 1282 C C . ARG A 1 174 ? 0.444 2.835 12.891 1.00 98.56 174 ARG A C 1
ATOM 1284 O O . ARG A 1 174 ? 0.805 3.683 13.705 1.00 98.56 174 ARG A O 1
ATOM 1291 N N . THR A 1 175 ? 1.288 2.196 12.100 1.00 98.44 175 THR A N 1
ATOM 1292 C CA . THR A 1 175 ? 2.709 2.509 11.970 1.00 98.44 175 THR A CA 1
ATOM 1293 C C . THR A 1 175 ? 3.037 2.710 10.498 1.00 98.44 175 THR A C 1
ATOM 1295 O O . THR A 1 175 ? 2.458 2.057 9.629 1.00 98.44 175 THR A O 1
ATOM 1298 N N . LEU A 1 176 ? 3.943 3.639 10.203 1.00 98.62 176 LEU A N 1
ATOM 1299 C CA . LEU A 1 176 ? 4.446 3.840 8.849 1.00 98.62 176 LEU A CA 1
ATOM 1300 C C . LEU A 1 176 ? 5.495 2.769 8.553 1.00 98.62 176 LEU A C 1
ATOM 1302 O O . LEU A 1 176 ? 6.526 2.723 9.220 1.00 98.62 176 LEU A O 1
ATOM 1306 N N . LEU A 1 177 ? 5.226 1.923 7.560 1.00 98.62 177 LEU A N 1
ATOM 1307 C CA . LEU A 1 177 ? 6.174 0.917 7.098 1.00 98.62 177 LEU A CA 1
ATOM 1308 C C . LEU A 1 177 ? 7.060 1.479 5.984 1.00 98.62 177 LEU A C 1
ATOM 1310 O O . LEU A 1 177 ? 8.276 1.359 6.057 1.00 98.62 177 LEU A O 1
ATOM 1314 N N . SER A 1 178 ? 6.474 2.121 4.972 1.00 98.75 178 SER A N 1
ATOM 1315 C CA . SER A 1 178 ? 7.228 2.674 3.841 1.00 98.75 178 SER A CA 1
ATOM 1316 C C . SER A 1 178 ? 6.638 4.005 3.384 1.00 98.75 178 SER A C 1
ATOM 1318 O O . SER A 1 178 ? 5.428 4.106 3.203 1.00 98.75 178 SER A O 1
ATOM 1320 N N . ASP A 1 179 ? 7.486 5.014 3.184 1.00 98.62 179 ASP A N 1
ATOM 1321 C CA . ASP A 1 179 ? 7.130 6.321 2.623 1.00 98.62 179 ASP A CA 1
ATOM 1322 C C . ASP A 1 179 ? 7.610 6.399 1.172 1.00 98.62 179 ASP A C 1
ATOM 1324 O O . ASP A 1 179 ? 8.812 6.541 0.922 1.00 98.62 179 ASP A O 1
ATOM 1328 N N . PHE A 1 180 ? 6.693 6.298 0.209 1.00 98.56 180 PHE A N 1
ATOM 1329 C CA . PHE A 1 180 ? 7.024 6.266 -1.218 1.00 98.56 180 PHE A CA 1
ATOM 1330 C C . PHE A 1 180 ? 7.533 7.607 -1.760 1.00 98.56 180 PHE A C 1
ATOM 1332 O O . PHE A 1 180 ? 8.023 7.645 -2.886 1.00 98.56 180 PHE A O 1
ATOM 1339 N N . GLY A 1 181 ? 7.523 8.674 -0.957 1.00 98.25 181 GLY A N 1
ATOM 1340 C CA . GLY A 1 181 ? 8.230 9.919 -1.250 1.00 98.25 181 GLY A CA 1
ATOM 1341 C C . GLY A 1 181 ? 9.670 9.980 -0.735 1.00 98.25 181 GLY A C 1
ATOM 1342 O O . GLY A 1 181 ? 10.427 10.878 -1.105 1.00 98.25 181 GLY A O 1
ATOM 1343 N N . ASN A 1 182 ? 10.091 9.028 0.10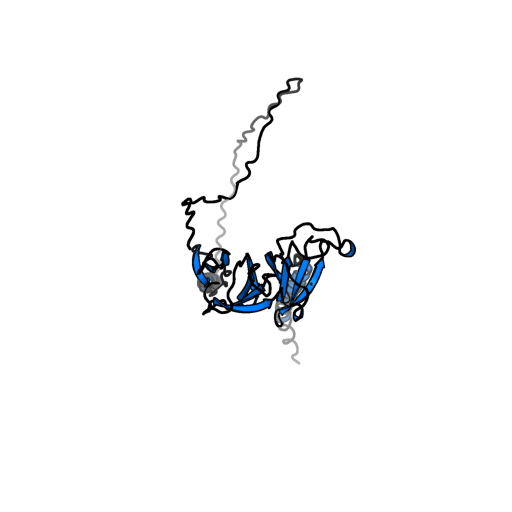1 1.00 98.25 182 ASN A N 1
ATOM 1344 C CA . ASN A 1 182 ? 11.441 8.981 0.653 1.00 98.25 182 ASN A CA 1
ATOM 1345 C C . ASN A 1 182 ? 12.380 8.148 -0.233 1.00 98.25 182 ASN A C 1
ATOM 1347 O O . ASN A 1 182 ? 12.409 6.919 -0.136 1.00 98.25 182 ASN A O 1
ATOM 1351 N N . ALA A 1 183 ? 13.217 8.811 -1.037 1.00 97.62 183 ALA A N 1
ATOM 1352 C CA . ALA A 1 183 ? 14.190 8.151 -1.917 1.00 97.62 183 ALA A CA 1
ATOM 1353 C C . ALA A 1 183 ? 15.235 7.294 -1.168 1.00 97.62 183 ALA A C 1
ATOM 1355 O O . ALA A 1 183 ? 15.806 6.371 -1.746 1.00 97.62 183 ALA A O 1
ATOM 1356 N N . GLY A 1 184 ? 15.468 7.553 0.125 1.00 98.12 184 GLY A N 1
ATOM 1357 C CA . GLY A 1 184 ? 16.351 6.741 0.969 1.00 98.12 184 GLY A CA 1
ATOM 1358 C C . GLY A 1 184 ? 15.803 5.341 1.270 1.00 98.12 184 GLY A C 1
ATOM 1359 O O . GLY A 1 184 ? 16.567 4.460 1.653 1.00 98.12 184 GLY A O 1
ATOM 1360 N N . GLN A 1 185 ? 14.501 5.117 1.068 1.00 98.19 185 GLN A N 1
ATOM 1361 C CA . GLN A 1 185 ? 13.861 3.805 1.202 1.00 98.19 185 GLN A CA 1
ATOM 1362 C C . GLN A 1 185 ? 13.746 3.055 -0.132 1.00 98.19 185 GLN A C 1
ATOM 1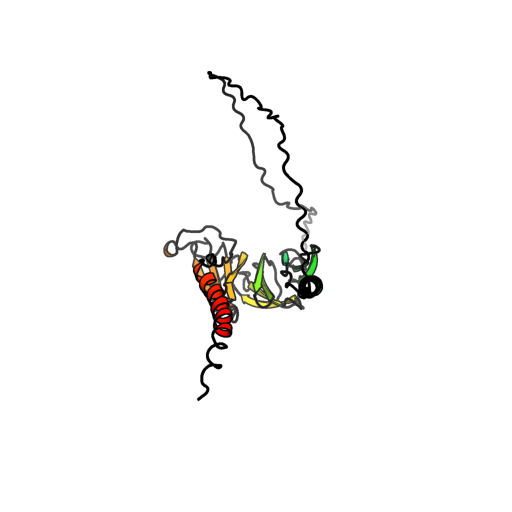364 O O . GLN A 1 185 ? 13.252 1.934 -0.137 1.00 98.19 185 GLN A O 1
ATOM 1369 N N . GLY A 1 186 ? 14.201 3.627 -1.250 1.00 98.19 186 GLY A N 1
ATOM 1370 C CA . GLY A 1 186 ? 14.150 3.003 -2.575 1.00 98.19 186 GLY A CA 1
ATOM 1371 C C . GLY A 1 186 ? 13.342 3.816 -3.591 1.00 98.19 186 GLY A C 1
ATOM 1372 O O . GLY A 1 186 ? 13.063 4.994 -3.345 1.00 98.19 186 GLY A O 1
ATOM 1373 N N . PRO A 1 187 ? 12.962 3.206 -4.734 1.00 98.00 187 PRO A N 1
ATOM 1374 C CA . PRO A 1 187 ? 12.222 3.875 -5.803 1.00 98.00 187 PRO A CA 1
ATOM 1375 C C . PRO A 1 187 ? 10.984 4.617 -5.291 1.00 98.00 187 PRO A C 1
ATOM 1377 O O . PRO A 1 187 ? 10.334 4.159 -4.345 1.00 98.00 187 PRO A O 1
ATOM 1380 N N . LEU A 1 188 ? 10.692 5.764 -5.902 1.00 98.06 188 LEU A N 1
ATOM 1381 C CA . LEU A 1 188 ? 9.554 6.604 -5.533 1.00 98.06 188 LEU A CA 1
ATOM 1382 C C . LEU A 1 188 ? 8.252 6.077 -6.145 1.00 98.06 188 LEU A C 1
ATOM 1384 O O . LEU A 1 188 ? 8.272 5.471 -7.219 1.00 98.06 188 LEU A O 1
ATOM 1388 N N . GLY A 1 189 ? 7.145 6.330 -5.452 1.00 97.44 189 GLY A N 1
ATOM 1389 C CA . GLY A 1 189 ? 5.789 6.151 -5.974 1.00 97.44 189 GLY A CA 1
ATOM 1390 C C . GLY A 1 189 ? 5.267 7.410 -6.666 1.00 97.44 189 GLY A C 1
ATOM 1391 O O . GLY A 1 189 ? 5.974 8.413 -6.788 1.00 97.44 189 GLY A O 1
ATOM 1392 N N . ASN A 1 190 ? 4.025 7.334 -7.127 1.00 95.94 190 ASN A N 1
ATOM 1393 C CA . ASN A 1 190 ? 3.285 8.409 -7.772 1.00 95.94 190 ASN A CA 1
ATOM 1394 C C . ASN A 1 190 ? 1.788 8.344 -7.417 1.00 95.94 190 ASN A C 1
ATOM 1396 O O . ASN A 1 190 ? 1.246 9.309 -6.895 1.00 95.94 190 ASN A O 1
ATOM 1400 N N . ASP A 1 191 ? 1.129 7.208 -7.664 1.00 95.75 191 ASP A N 1
ATOM 1401 C CA . ASP A 1 191 ? -0.310 7.022 -7.419 1.00 95.75 191 ASP A CA 1
ATOM 1402 C C . ASP A 1 191 ? -0.573 5.548 -7.079 1.00 95.75 191 ASP A C 1
ATOM 1404 O O . ASP A 1 191 ? -0.860 4.730 -7.948 1.00 95.75 191 ASP A O 1
ATOM 1408 N N . LEU A 1 192 ? -0.361 5.170 -5.816 1.00 97.00 192 LEU A N 1
ATOM 1409 C CA . LEU A 1 192 ? -0.405 3.773 -5.366 1.00 97.00 192 LEU A CA 1
ATOM 1410 C C . LEU A 1 192 ? -1.848 3.245 -5.289 1.00 97.00 192 LEU A C 1
ATOM 1412 O O . LEU A 1 192 ? -2.740 3.957 -4.837 1.00 97.00 192 LEU A O 1
ATOM 1416 N N . PHE A 1 193 ? -2.077 1.969 -5.629 1.00 96.69 193 PHE A N 1
ATOM 1417 C CA . PHE A 1 193 ? -3.414 1.357 -5.532 1.00 96.69 193 PHE A CA 1
ATOM 1418 C C . PHE A 1 193 ? -3.421 0.017 -4.798 1.00 96.69 193 PHE A C 1
ATOM 1420 O O . PHE A 1 193 ? -3.859 -0.080 -3.653 1.00 96.69 193 PHE A O 1
ATOM 1427 N N . GLY A 1 194 ? -2.997 -1.047 -5.474 1.00 96.56 194 GLY A N 1
ATOM 1428 C CA . GLY A 1 194 ? -3.131 -2.409 -4.971 1.00 96.56 194 GLY A CA 1
ATOM 1429 C C . GLY A 1 194 ? -1.962 -2.831 -4.086 1.00 96.56 194 GLY A C 1
ATOM 1430 O O . GLY A 1 194 ? -0.815 -2.447 -4.317 1.00 96.56 194 GLY A O 1
ATOM 1431 N N . VAL A 1 195 ? -2.256 -3.698 -3.119 1.00 98.25 195 VAL A N 1
ATOM 1432 C CA . VAL A 1 195 ? -1.261 -4.360 -2.273 1.00 98.25 195 VAL A CA 1
ATOM 1433 C C . VAL A 1 195 ? -1.556 -5.854 -2.180 1.00 98.25 195 VAL A C 1
ATOM 1435 O O . VAL A 1 195 ? -2.711 -6.261 -2.092 1.00 98.25 195 VAL A O 1
ATOM 1438 N N . ALA A 1 196 ? -0.512 -6.678 -2.215 1.00 97.25 196 ALA A N 1
ATOM 1439 C CA . ALA A 1 196 ? -0.598 -8.121 -2.015 1.00 97.25 196 ALA A CA 1
ATOM 1440 C C . ALA A 1 196 ? 0.635 -8.640 -1.272 1.00 97.25 196 ALA A C 1
ATOM 1442 O O . ALA A 1 196 ? 1.625 -7.931 -1.108 1.00 97.25 196 ALA A O 1
ATOM 1443 N N . LEU A 1 197 ? 0.582 -9.895 -0.835 1.00 95.44 197 LEU A N 1
ATOM 1444 C CA . LEU A 1 197 ? 1.666 -10.552 -0.113 1.00 95.44 197 LEU A CA 1
ATOM 1445 C C . LEU A 1 197 ? 2.128 -11.798 -0.854 1.00 95.44 197 LEU A C 1
ATOM 1447 O O . LEU A 1 197 ? 1.323 -12.628 -1.277 1.00 95.44 197 LEU A O 1
ATOM 1451 N N . GLU A 1 198 ? 3.441 -11.942 -0.976 1.00 93.00 198 GLU A N 1
ATOM 1452 C CA . GLU A 1 198 ? 4.067 -13.185 -1.408 1.00 93.00 198 GLU A CA 1
ATOM 1453 C C . GLU A 1 198 ? 4.073 -14.203 -0.259 1.00 93.00 198 GLU A C 1
ATOM 1455 O O . GLU A 1 198 ? 4.049 -13.840 0.916 1.00 93.00 198 GLU A O 1
ATOM 1460 N N . ALA A 1 199 ? 4.187 -15.497 -0.579 1.00 87.50 199 ALA A N 1
ATOM 1461 C CA . ALA A 1 199 ? 4.241 -16.561 0.432 1.00 87.50 199 ALA A CA 1
ATOM 1462 C C . ALA A 1 199 ? 5.406 -16.396 1.433 1.00 87.50 199 ALA A C 1
ATOM 1464 O O . ALA A 1 199 ? 5.319 -16.861 2.565 1.00 87.50 199 ALA A O 1
ATOM 1465 N N . GLY A 1 200 ? 6.487 -15.720 1.025 1.00 85.50 200 GLY A N 1
ATOM 1466 C CA . GLY A 1 200 ? 7.624 -15.381 1.888 1.00 85.50 200 GLY A CA 1
ATOM 1467 C C . GLY A 1 200 ? 7.421 -14.136 2.762 1.00 85.50 200 GLY A C 1
ATOM 1468 O O . GLY A 1 200 ? 8.353 -13.742 3.455 1.00 85.50 200 GLY A O 1
ATOM 1469 N N . GLY A 1 201 ? 6.250 -13.492 2.712 1.00 90.62 201 GLY A N 1
ATOM 1470 C CA . GLY A 1 201 ? 5.923 -12.290 3.486 1.00 90.62 201 GLY A CA 1
ATOM 1471 C C . GLY A 1 201 ? 6.367 -10.968 2.854 1.00 90.62 201 GLY A C 1
ATOM 1472 O O . GLY A 1 201 ? 6.071 -9.909 3.397 1.00 90.62 201 GLY A O 1
ATOM 1473 N N . ALA A 1 202 ? 7.053 -11.000 1.709 1.00 94.94 202 ALA A N 1
ATOM 1474 C CA . ALA A 1 202 ? 7.353 -9.790 0.954 1.00 94.94 202 ALA A CA 1
ATOM 1475 C C . ALA A 1 202 ? 6.065 -9.145 0.425 1.00 94.94 202 ALA A C 1
ATOM 1477 O O . ALA A 1 202 ? 5.128 -9.834 0.011 1.00 94.94 202 ALA A O 1
ATOM 1478 N N . ILE A 1 203 ? 6.028 -7.816 0.450 1.00 98.19 203 ILE A N 1
ATOM 1479 C CA . ILE A 1 203 ? 4.835 -7.040 0.124 1.00 98.19 203 ILE A CA 1
ATOM 1480 C C . ILE A 1 203 ? 4.969 -6.538 -1.307 1.00 98.19 203 ILE A C 1
ATOM 1482 O O . ILE A 1 203 ? 5.989 -5.963 -1.680 1.00 98.19 203 ILE A O 1
ATOM 1486 N N . LEU A 1 204 ? 3.938 -6.742 -2.112 1.00 98.50 204 LEU A N 1
ATOM 1487 C CA . LEU A 1 204 ? 3.841 -6.223 -3.466 1.00 98.50 204 LEU A CA 1
ATOM 1488 C C . LEU A 1 204 ? 2.924 -5.009 -3.471 1.00 98.50 204 LEU A C 1
ATOM 1490 O O . LEU A 1 204 ? 1.825 -5.082 -2.930 1.00 98.50 204 LEU A O 1
ATOM 1494 N N . VAL A 1 205 ? 3.360 -3.922 -4.100 1.00 98.62 205 VAL A N 1
ATOM 1495 C CA . VAL A 1 205 ? 2.569 -2.694 -4.256 1.00 98.62 205 VAL A CA 1
ATOM 1496 C C . VAL A 1 205 ? 2.573 -2.297 -5.720 1.00 98.62 205 VAL A C 1
ATOM 1498 O O . VAL A 1 205 ? 3.642 -2.201 -6.324 1.00 98.62 205 VAL A O 1
ATOM 1501 N N . ILE A 1 206 ? 1.391 -2.083 -6.291 1.00 98.56 206 ILE A N 1
ATOM 1502 C CA . ILE A 1 206 ? 1.244 -1.662 -7.684 1.00 98.56 206 ILE A CA 1
ATOM 1503 C C . ILE A 1 206 ? 0.926 -0.170 -7.763 1.00 98.56 206 ILE A C 1
ATOM 1505 O O . ILE A 1 206 ? 0.061 0.343 -7.048 1.00 98.56 206 ILE A O 1
ATOM 1509 N N . ASP A 1 207 ? 1.636 0.501 -8.661 1.00 98.19 207 ASP A N 1
ATOM 1510 C CA . ASP A 1 207 ? 1.436 1.900 -9.006 1.00 98.19 207 ASP A CA 1
ATOM 1511 C C . ASP A 1 207 ? 1.205 2.004 -10.522 1.00 98.19 207 ASP A C 1
ATOM 1513 O O . ASP A 1 207 ? 2.154 1.801 -11.285 1.00 98.19 207 ASP A O 1
ATOM 1517 N N . PRO A 1 208 ? -0.027 2.267 -10.989 1.00 97.62 208 PRO A N 1
ATOM 1518 C CA . PRO A 1 208 ? -0.353 2.420 -12.405 1.00 97.62 208 PRO A CA 1
ATOM 1519 C C . PRO A 1 208 ? 0.328 3.606 -13.093 1.00 97.62 208 PRO A C 1
ATOM 1521 O O . PRO A 1 208 ? 0.428 3.591 -14.319 1.00 97.62 208 PRO A O 1
ATOM 1524 N N . SER A 1 209 ? 0.771 4.613 -12.339 1.00 96.94 209 SER A N 1
ATOM 1525 C CA . SER A 1 209 ? 1.284 5.888 -12.854 1.00 96.94 209 SER A CA 1
ATOM 1526 C C . SER A 1 209 ? 2.810 6.003 -12.764 1.00 96.94 209 SER A C 1
ATOM 1528 O O . SER A 1 209 ? 3.377 7.004 -13.206 1.00 96.94 209 SER A O 1
ATOM 1530 N N . ALA A 1 210 ? 3.484 5.002 -12.201 1.00 96.56 210 ALA A N 1
ATOM 1531 C CA . ALA A 1 210 ? 4.938 4.891 -12.155 1.00 96.56 210 ALA A CA 1
ATOM 1532 C C . ALA A 1 210 ? 5.511 4.126 -13.370 1.00 96.56 210 ALA A C 1
ATOM 1534 O O . ALA A 1 210 ? 4.805 3.784 -14.322 1.00 96.56 210 ALA A O 1
ATOM 1535 N N . GLY A 1 211 ? 6.818 3.851 -13.341 1.00 95.38 211 GLY A N 1
ATOM 1536 C CA . GLY A 1 211 ? 7.520 3.096 -14.384 1.00 95.38 211 GLY A CA 1
ATOM 1537 C C . GLY A 1 211 ? 7.852 3.917 -15.632 1.00 95.38 211 GLY A C 1
ATOM 1538 O O . GLY A 1 211 ? 7.573 5.115 -15.730 1.00 95.38 211 GLY A O 1
ATOM 1539 N N . THR A 1 212 ? 8.485 3.268 -16.606 1.00 96.44 212 THR A N 1
ATOM 1540 C CA . THR A 1 212 ? 8.876 3.899 -17.866 1.00 96.44 212 THR A CA 1
ATOM 1541 C C . THR A 1 212 ? 7.630 4.404 -18.586 1.00 96.44 212 THR A C 1
ATOM 1543 O O . THR A 1 212 ? 6.657 3.672 -18.764 1.00 96.44 212 THR A O 1
ATOM 1546 N N . VAL A 1 213 ? 7.657 5.677 -18.992 1.00 95.94 213 VAL A N 1
ATOM 1547 C CA . VAL A 1 213 ? 6.543 6.373 -19.662 1.00 95.94 213 VAL A CA 1
ATOM 1548 C C . VAL A 1 213 ? 5.187 6.246 -18.939 1.00 95.94 213 VAL A C 1
ATOM 1550 O O . VAL A 1 213 ? 4.148 6.271 -19.596 1.00 95.94 213 VAL A O 1
ATOM 1553 N N . ASN A 1 214 ? 5.197 6.134 -17.602 1.00 96.50 214 ASN A N 1
ATOM 1554 C CA . ASN A 1 214 ? 4.010 6.061 -16.735 1.00 96.50 214 ASN A CA 1
ATOM 1555 C C . ASN A 1 214 ? 3.045 4.921 -17.106 1.00 96.50 214 ASN A C 1
ATOM 1557 O O . ASN A 1 214 ? 1.833 5.115 -17.172 1.00 96.50 214 ASN A O 1
ATOM 1561 N N . ARG A 1 215 ? 3.590 3.742 -17.427 1.00 97.25 215 ARG A N 1
ATOM 1562 C CA . ARG A 1 215 ? 2.808 2.546 -17.802 1.00 97.25 215 ARG A CA 1
ATOM 1563 C C . ARG A 1 215 ? 2.574 1.562 -16.661 1.00 97.25 215 ARG A C 1
ATOM 1565 O O . ARG A 1 215 ? 1.938 0.525 -16.869 1.00 97.25 215 ARG A O 1
ATOM 1572 N N . GLY A 1 216 ? 3.090 1.886 -15.487 1.00 97.94 216 GLY A N 1
ATOM 1573 C CA . GLY A 1 216 ? 2.940 1.147 -14.254 1.00 97.94 216 GLY A CA 1
ATOM 1574 C C . GLY A 1 216 ? 4.242 0.528 -13.763 1.00 97.94 216 GLY A C 1
ATOM 1575 O O . GLY A 1 216 ? 5.092 0.092 -14.544 1.00 97.94 216 GLY A O 1
ATOM 1576 N N . ALA A 1 217 ? 4.369 0.431 -12.447 1.00 98.25 217 ALA A N 1
ATOM 1577 C CA . ALA A 1 217 ? 5.452 -0.267 -11.778 1.00 98.25 217 ALA A CA 1
ATOM 1578 C C . ALA A 1 217 ? 4.907 -1.161 -10.663 1.00 98.25 217 ALA A C 1
ATOM 1580 O O . ALA A 1 217 ? 4.005 -0.779 -9.919 1.00 98.25 217 ALA A O 1
ATOM 1581 N N . LEU A 1 218 ? 5.491 -2.351 -10.538 1.00 98.56 218 LEU A N 1
ATOM 1582 C CA . LEU A 1 218 ? 5.302 -3.228 -9.393 1.00 98.56 218 LEU A CA 1
ATOM 1583 C C . LEU A 1 218 ? 6.515 -3.098 -8.480 1.00 98.56 218 LEU A C 1
ATOM 1585 O O . LEU A 1 218 ? 7.637 -3.434 -8.869 1.00 98.56 218 LEU A O 1
ATOM 1589 N N . PHE A 1 219 ? 6.286 -2.639 -7.260 1.00 98.69 219 PHE A N 1
ATOM 1590 C CA . PHE A 1 219 ? 7.299 -2.569 -6.221 1.00 98.69 219 PHE A CA 1
ATOM 1591 C C . PHE A 1 219 ? 7.229 -3.807 -5.337 1.00 98.69 219 PHE A C 1
ATOM 1593 O O . PHE A 1 219 ? 6.145 -4.307 -5.033 1.00 98.69 219 PHE A O 1
ATOM 1600 N N . ARG A 1 220 ? 8.393 -4.264 -4.881 1.00 98.56 220 ARG A N 1
ATOM 1601 C CA . ARG A 1 220 ? 8.506 -5.193 -3.759 1.00 98.56 220 ARG A CA 1
ATOM 1602 C C . ARG A 1 220 ? 9.043 -4.431 -2.554 1.00 98.56 220 ARG A C 1
ATOM 1604 O O . ARG A 1 220 ? 10.086 -3.783 -2.657 1.00 98.56 220 ARG A O 1
ATOM 1611 N N . VAL A 1 221 ? 8.340 -4.519 -1.432 1.00 98.69 221 VAL A N 1
ATOM 1612 C CA . VAL A 1 221 ? 8.676 -3.878 -0.160 1.00 98.69 221 VAL A CA 1
ATOM 1613 C C . VAL A 1 221 ? 9.079 -4.947 0.849 1.00 98.69 221 VAL A C 1
ATOM 1615 O O . VAL A 1 221 ? 8.383 -5.950 1.030 1.00 98.69 221 VAL A O 1
ATOM 1618 N N . ASP A 1 222 ? 10.214 -4.732 1.503 1.00 97.69 222 ASP A N 1
ATOM 1619 C CA . ASP A 1 222 ? 10.666 -5.560 2.610 1.00 97.69 222 ASP A CA 1
ATOM 1620 C C . ASP A 1 222 ? 9.773 -5.309 3.842 1.00 97.69 222 ASP A C 1
ATOM 1622 O O . ASP A 1 222 ? 9.651 -4.165 4.295 1.00 97.69 222 ASP A O 1
ATOM 1626 N N . PRO A 1 223 ? 9.141 -6.350 4.410 1.00 96.25 223 PRO A N 1
ATOM 1627 C CA . PRO A 1 223 ? 8.144 -6.184 5.464 1.00 96.25 223 PRO A CA 1
ATOM 1628 C C . PRO A 1 223 ? 8.747 -5.733 6.802 1.00 96.25 223 PRO A C 1
ATOM 1630 O O . PRO A 1 223 ? 8.006 -5.268 7.670 1.00 96.25 223 PRO A O 1
ATOM 1633 N N . THR A 1 224 ? 10.063 -5.859 6.991 1.00 95.69 224 THR A N 1
ATOM 1634 C CA . THR A 1 224 ? 10.743 -5.527 8.252 1.00 95.69 224 THR A CA 1
ATOM 1635 C C . THR A 1 224 ? 11.306 -4.111 8.224 1.00 95.69 224 THR A C 1
ATOM 1637 O O . THR A 1 224 ? 11.181 -3.365 9.189 1.00 95.69 224 THR A O 1
ATOM 1640 N N . THR A 1 225 ? 11.936 -3.741 7.113 1.00 97.25 225 THR A N 1
ATOM 1641 C CA . THR A 1 225 ? 12.675 -2.483 6.951 1.00 97.25 225 THR A CA 1
ATOM 1642 C C . THR A 1 225 ? 11.886 -1.416 6.202 1.00 97.25 225 THR A C 1
ATOM 1644 O O . THR A 1 225 ? 12.246 -0.242 6.264 1.00 97.25 225 THR A O 1
ATOM 1647 N N . GLY A 1 226 ? 10.852 -1.808 5.451 1.00 97.94 226 GLY A N 1
ATOM 1648 C CA . GLY A 1 226 ? 10.109 -0.901 4.581 1.00 97.94 226 GLY A CA 1
ATOM 1649 C C . GLY A 1 226 ? 10.869 -0.465 3.329 1.00 97.94 226 GLY A C 1
ATOM 1650 O O . GLY A 1 226 ? 10.387 0.405 2.599 1.00 97.94 226 GLY A O 1
ATOM 1651 N N . THR A 1 227 ? 12.052 -1.034 3.077 1.00 98.44 227 THR A N 1
ATOM 1652 C CA . THR A 1 227 ? 12.844 -0.731 1.881 1.00 98.44 227 THR A CA 1
ATOM 1653 C C . THR A 1 227 ? 12.195 -1.322 0.637 1.00 98.44 227 THR A C 1
ATOM 1655 O O . THR A 1 227 ? 11.567 -2.379 0.678 1.00 98.44 227 THR A O 1
ATOM 1658 N N . ARG A 1 228 ? 12.318 -0.614 -0.483 1.00 98.50 228 ARG A N 1
ATOM 1659 C CA . ARG A 1 228 ? 11.616 -0.894 -1.729 1.00 98.50 228 ARG A CA 1
ATOM 1660 C C . ARG A 1 228 ? 12.601 -1.223 -2.833 1.00 98.50 228 ARG A C 1
ATOM 1662 O O . ARG A 1 228 ? 13.648 -0.595 -2.978 1.00 98.50 228 ARG A O 1
ATOM 1669 N N . THR A 1 229 ? 12.200 -2.158 -3.678 1.00 98.44 229 THR A N 1
ATOM 1670 C CA . THR A 1 229 ? 12.858 -2.465 -4.946 1.00 98.44 229 THR A CA 1
ATOM 1671 C C . THR A 1 229 ? 11.826 -2.475 -6.062 1.00 98.44 229 THR A C 1
ATOM 1673 O O . THR A 1 229 ? 10.647 -2.754 -5.834 1.00 98.44 229 THR A O 1
ATOM 1676 N N . LEU A 1 230 ? 12.260 -2.153 -7.278 1.00 98.19 230 LEU A N 1
ATOM 1677 C CA . LEU A 1 230 ? 11.421 -2.276 -8.463 1.00 98.19 230 LEU A CA 1
ATOM 1678 C C . LEU A 1 230 ? 11.435 -3.738 -8.920 1.00 98.19 230 LEU A C 1
ATOM 1680 O O . LEU A 1 230 ? 12.484 -4.250 -9.306 1.00 98.19 230 LEU A O 1
ATOM 1684 N N . LEU A 1 231 ? 10.282 -4.402 -8.861 1.00 97.94 231 LEU A N 1
ATOM 1685 C CA . LEU A 1 231 ? 10.132 -5.789 -9.298 1.00 97.94 231 LEU A CA 1
ATOM 1686 C C . LEU A 1 231 ? 9.844 -5.876 -10.799 1.00 97.94 231 LEU A C 1
ATOM 1688 O O . LEU A 1 231 ? 10.409 -6.724 -11.486 1.00 97.94 231 LEU A O 1
ATOM 1692 N N . SER A 1 232 ? 8.979 -5.004 -11.315 1.00 98.25 232 SER A N 1
ATOM 1693 C CA . SER A 1 232 ? 8.644 -4.956 -12.740 1.00 98.25 232 SER A CA 1
ATOM 1694 C C . SER A 1 232 ? 8.247 -3.546 -13.165 1.00 98.25 232 SER A C 1
ATOM 1696 O O . SER A 1 232 ? 7.592 -2.828 -12.412 1.00 98.25 232 SER A O 1
ATOM 1698 N N . ASP A 1 233 ? 8.652 -3.165 -14.371 1.00 98.19 233 ASP A N 1
ATOM 1699 C CA . ASP A 1 233 ? 8.306 -1.928 -15.059 1.00 98.19 233 ASP A CA 1
ATOM 1700 C C . ASP A 1 233 ? 7.491 -2.273 -16.309 1.00 98.19 233 ASP A C 1
ATOM 1702 O O . ASP A 1 233 ? 8.001 -2.820 -17.288 1.00 98.19 233 ASP A O 1
ATOM 1706 N N . PHE A 1 234 ? 6.208 -1.927 -16.292 1.00 98.12 234 PHE A N 1
ATOM 1707 C CA . PHE A 1 234 ? 5.278 -2.239 -17.375 1.00 98.12 234 PHE A CA 1
ATOM 1708 C C . PHE A 1 234 ? 5.480 -1.365 -18.622 1.00 98.12 234 PHE A C 1
ATOM 1710 O O . PHE A 1 234 ? 4.854 -1.617 -19.655 1.00 98.12 234 PHE A O 1
ATOM 1717 N N . GLY A 1 235 ? 6.355 -0.359 -18.562 1.00 97.75 235 GLY A N 1
ATOM 1718 C CA . GLY A 1 235 ? 6.849 0.381 -19.720 1.00 97.75 235 GLY A CA 1
ATOM 1719 C C . GLY A 1 235 ? 8.123 -0.206 -20.337 1.00 97.75 235 GLY A C 1
ATOM 1720 O O . GLY A 1 235 ? 8.541 0.245 -21.405 1.00 97.75 235 GLY A O 1
ATOM 1721 N N . ASN A 1 236 ? 8.738 -1.211 -19.707 1.00 97.88 236 ASN A N 1
ATOM 1722 C CA . ASN A 1 236 ? 9.986 -1.811 -20.164 1.00 97.88 236 ASN A CA 1
ATOM 1723 C C . ASN A 1 236 ? 9.744 -3.059 -21.030 1.00 97.88 236 ASN A C 1
ATOM 1725 O O . ASN A 1 236 ? 9.523 -4.161 -20.529 1.00 97.88 236 ASN A O 1
ATOM 1729 N N . ALA A 1 237 ? 9.897 -2.913 -22.350 1.00 97.31 237 ALA A N 1
ATOM 1730 C CA . ALA A 1 237 ? 9.730 -4.013 -23.307 1.00 97.31 237 ALA A CA 1
ATOM 1731 C C . ALA A 1 237 ? 10.746 -5.162 -23.130 1.00 97.31 237 ALA A C 1
ATOM 1733 O O . ALA A 1 237 ? 10.523 -6.264 -23.626 1.00 97.31 237 ALA A O 1
ATOM 1734 N N . GLY A 1 238 ? 11.857 -4.930 -22.422 1.00 97.81 238 GLY A N 1
ATOM 1735 C CA . GLY A 1 238 ? 12.828 -5.969 -22.075 1.00 97.81 238 GLY A CA 1
ATOM 1736 C C . GLY A 1 238 ? 12.365 -6.904 -20.953 1.00 97.81 238 GLY A C 1
ATOM 1737 O O . GLY A 1 238 ? 12.955 -7.966 -20.777 1.00 97.81 238 GLY A O 1
ATOM 1738 N N . GLN A 1 239 ? 11.322 -6.533 -20.202 1.00 97.12 239 GLN A N 1
ATOM 1739 C CA . GLN A 1 239 ? 10.762 -7.330 -19.103 1.00 97.12 239 GLN A CA 1
ATOM 1740 C C . GLN A 1 239 ? 9.499 -8.109 -19.499 1.00 97.12 239 GLN A C 1
ATOM 1742 O O . GLN A 1 239 ? 9.017 -8.926 -18.716 1.00 97.12 239 GLN A O 1
ATOM 1747 N N . GLY A 1 240 ? 8.983 -7.898 -20.713 1.00 96.75 240 GLY A N 1
ATOM 1748 C CA . GLY A 1 240 ? 7.816 -8.599 -21.241 1.00 96.75 240 GLY A CA 1
ATOM 1749 C C . GLY A 1 240 ? 6.860 -7.682 -22.008 1.00 96.75 240 GLY A C 1
ATOM 1750 O O . GLY A 1 240 ? 7.228 -6.565 -22.382 1.00 96.75 240 GLY A O 1
ATOM 1751 N N . PRO A 1 241 ? 5.628 -8.156 -22.276 1.00 97.31 241 PRO A N 1
ATOM 1752 C CA . PRO A 1 241 ? 4.579 -7.337 -22.869 1.00 97.31 241 PRO A CA 1
ATOM 1753 C C . PRO A 1 241 ? 4.297 -6.091 -22.029 1.00 97.31 241 PRO A C 1
ATOM 1755 O O . PRO A 1 241 ? 4.236 -6.154 -20.803 1.00 97.31 241 PRO A O 1
ATOM 1758 N N . LEU A 1 242 ? 4.085 -4.966 -22.707 1.00 97.69 242 LEU A N 1
ATOM 1759 C CA . LEU A 1 242 ? 3.838 -3.692 -22.043 1.00 97.69 242 LEU A CA 1
ATOM 1760 C C . LEU A 1 242 ? 2.450 -3.651 -21.396 1.00 97.69 242 LEU A C 1
ATOM 1762 O O . LEU A 1 242 ? 1.460 -4.075 -21.998 1.00 97.69 242 LEU A O 1
ATOM 1766 N N . GLY A 1 243 ? 2.381 -3.058 -20.207 1.00 95.69 243 GLY A N 1
ATOM 1767 C CA . GLY A 1 243 ? 1.134 -2.626 -19.581 1.00 95.69 243 GLY A CA 1
ATOM 1768 C C . GLY A 1 243 ? 0.775 -1.190 -19.962 1.00 95.69 243 GLY A C 1
ATOM 1769 O O . GLY A 1 243 ? 1.494 -0.525 -20.714 1.00 95.69 243 GLY A O 1
ATOM 1770 N N . THR A 1 244 ? -0.355 -0.717 -19.442 1.00 94.81 244 THR A N 1
ATOM 1771 C CA . THR A 1 244 ? -0.814 0.670 -19.636 1.00 94.81 244 THR A CA 1
ATOM 1772 C C . THR A 1 244 ? -1.217 1.319 -18.319 1.00 94.81 244 THR A C 1
ATOM 1774 O O . THR A 1 244 ? -0.891 2.476 -18.103 1.00 94.81 244 THR A O 1
ATOM 1777 N N . SER A 1 245 ? -1.950 0.603 -17.464 1.00 95.38 245 SER A N 1
ATOM 1778 C CA . SER A 1 245 ? -2.399 1.111 -16.164 1.00 95.38 245 SER A CA 1
ATOM 1779 C C . SER A 1 245 ? -2.779 -0.072 -15.256 1.00 95.38 245 SER A C 1
ATOM 1781 O O . SER A 1 245 ? -3.952 -0.432 -15.148 1.00 95.38 245 SER A O 1
ATOM 1783 N N . PRO A 1 246 ? -1.793 -0.811 -14.720 1.00 96.19 246 PRO A N 1
ATOM 1784 C CA . PRO A 1 246 ? -2.056 -1.922 -13.811 1.00 96.19 246 PRO A CA 1
ATOM 1785 C C . PRO A 1 246 ? -2.519 -1.401 -12.439 1.00 96.19 246 PRO A C 1
ATOM 1787 O O . PRO A 1 246 ? -1.782 -0.692 -11.768 1.00 96.19 246 PRO A O 1
ATOM 1790 N N . PHE A 1 247 ? -3.729 -1.774 -12.012 1.00 95.06 247 PHE A N 1
ATOM 1791 C CA . PHE A 1 247 ? -4.321 -1.319 -10.737 1.00 95.06 247 PHE A CA 1
ATOM 1792 C C . PHE A 1 247 ? -4.335 -2.379 -9.635 1.00 95.06 247 PHE A C 1
ATOM 1794 O O . PHE A 1 247 ? -4.275 -2.057 -8.452 1.00 95.06 247 PHE A O 1
ATOM 1801 N N . GLY A 1 248 ? -4.477 -3.647 -10.020 1.00 95.12 248 GLY A N 1
ATOM 1802 C CA . GLY A 1 248 ? -4.624 -4.766 -9.098 1.00 95.12 248 GLY A CA 1
ATOM 1803 C C . GLY A 1 248 ? -3.384 -5.644 -9.083 1.00 95.12 248 GLY A C 1
ATOM 1804 O O . GLY A 1 248 ? -2.740 -5.850 -10.112 1.00 95.12 248 GLY A O 1
ATOM 1805 N N . VAL A 1 249 ? -3.087 -6.205 -7.918 1.00 96.62 249 VAL A N 1
ATOM 1806 C CA . VAL A 1 249 ? -2.073 -7.241 -7.748 1.00 96.62 249 VAL A CA 1
ATOM 1807 C C . VAL A 1 249 ? -2.660 -8.353 -6.890 1.00 96.62 249 VAL A C 1
ATOM 1809 O O . VAL A 1 249 ? -3.313 -8.098 -5.883 1.00 96.62 249 VAL A O 1
ATOM 1812 N N . ALA A 1 250 ? -2.454 -9.594 -7.314 1.00 95.12 250 ALA A N 1
ATOM 1813 C CA . ALA A 1 250 ? -2.815 -10.782 -6.559 1.00 95.12 250 ALA A CA 1
ATOM 1814 C C . ALA A 1 250 ? -1.716 -11.824 -6.749 1.00 95.12 250 ALA A C 1
ATOM 1816 O O . ALA A 1 250 ? -1.158 -11.959 -7.839 1.00 95.12 250 ALA A O 1
ATOM 1817 N N . VAL A 1 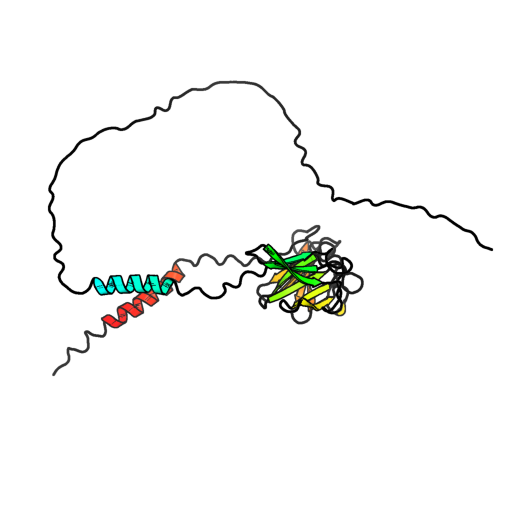251 ? -1.413 -12.564 -5.687 1.00 92.75 251 VAL A N 1
ATOM 1818 C CA . VAL A 1 251 ? -0.454 -13.665 -5.735 1.00 92.75 251 VAL A CA 1
ATOM 1819 C C . VAL A 1 251 ? -1.237 -14.969 -5.819 1.00 92.75 251 VAL A C 1
ATOM 1821 O O . VAL A 1 251 ? -1.989 -15.311 -4.911 1.00 92.75 251 VAL A O 1
ATOM 1824 N N . SER A 1 252 ? -1.067 -15.702 -6.918 1.00 89.25 252 SER A N 1
ATOM 1825 C CA . SER A 1 252 ? -1.556 -17.075 -7.034 1.00 89.25 252 SER A CA 1
ATOM 1826 C C . SER A 1 252 ? -0.518 -18.033 -6.462 1.00 89.25 252 SER A C 1
ATOM 1828 O O . SER A 1 252 ? 0.643 -18.001 -6.877 1.00 89.25 252 SER A O 1
ATOM 1830 N N . SER A 1 253 ? -0.921 -18.934 -5.573 1.00 79.06 253 SER A N 1
ATOM 1831 C CA . SER A 1 253 ? -0.115 -20.119 -5.298 1.00 79.06 253 SER A CA 1
ATOM 1832 C C . SER A 1 253 ? -0.079 -21.005 -6.551 1.00 79.06 253 SER A C 1
ATOM 1834 O O . SER A 1 253 ? -1.092 -21.112 -7.253 1.00 79.06 253 SER A O 1
ATOM 1836 N N . PRO A 1 254 ? 1.062 -21.641 -6.878 1.00 66.44 254 PRO A N 1
ATOM 1837 C CA . PRO A 1 254 ? 1.047 -22.681 -7.893 1.00 66.44 254 PRO A CA 1
ATOM 1838 C C . PRO A 1 254 ? 0.023 -23.728 -7.455 1.00 66.44 254 PRO A C 1
ATOM 1840 O O . PRO A 1 254 ? -0.023 -24.080 -6.274 1.00 66.44 254 PRO A O 1
ATOM 1843 N N . ALA A 1 255 ? -0.808 -24.199 -8.389 1.00 56.44 255 ALA A N 1
ATOM 1844 C CA . ALA A 1 255 ? -1.685 -25.327 -8.123 1.00 56.44 255 ALA A CA 1
ATOM 1845 C C . ALA A 1 255 ? -0.813 -26.438 -7.535 1.00 56.44 255 ALA A C 1
ATOM 1847 O O . ALA A 1 255 ? 0.098 -26.930 -8.207 1.00 56.44 255 ALA A O 1
ATOM 1848 N N . THR A 1 256 ? -1.040 -26.798 -6.272 1.00 55.28 256 THR A N 1
ATOM 1849 C CA . THR A 1 256 ? -0.529 -28.059 -5.760 1.00 55.28 256 THR A CA 1
ATOM 1850 C C . THR A 1 256 ? -1.138 -29.102 -6.676 1.00 55.28 256 THR A C 1
ATOM 1852 O O . THR A 1 256 ? -2.357 -29.287 -6.703 1.00 55.28 256 THR A O 1
ATOM 1855 N N . GLY A 1 257 ? -0.309 -29.686 -7.547 1.00 48.06 257 GLY A N 1
ATOM 1856 C CA . GLY A 1 257 ? -0.750 -30.778 -8.396 1.00 48.06 257 GLY A CA 1
ATOM 1857 C C . GLY A 1 257 ? -1.469 -31.772 -7.498 1.00 48.06 257 GLY A C 1
ATOM 1858 O O . GLY A 1 257 ? -0.982 -32.059 -6.404 1.00 48.06 257 GLY A O 1
ATOM 1859 N N . ILE A 1 258 ? -2.653 -32.223 -7.919 1.00 58.81 258 ILE A N 1
ATOM 1860 C CA . ILE A 1 258 ? -3.357 -33.326 -7.262 1.00 58.81 258 ILE A CA 1
ATOM 1861 C C . ILE A 1 258 ? -2.285 -34.366 -6.926 1.00 58.81 258 ILE A C 1
ATOM 1863 O O . ILE A 1 258 ? -1.566 -34.753 -7.857 1.00 58.81 258 ILE A O 1
ATOM 1867 N N . PRO A 1 259 ? -2.111 -34.765 -5.650 1.00 54.78 259 PRO A N 1
ATOM 1868 C CA . PRO A 1 259 ? -1.085 -35.728 -5.296 1.00 54.78 259 PRO A CA 1
ATOM 1869 C C . PRO A 1 259 ? -1.292 -36.931 -6.205 1.00 54.78 259 PRO A C 1
ATOM 1871 O O . PRO A 1 259 ? -2.370 -37.533 -6.233 1.00 54.78 259 PRO A O 1
ATOM 1874 N N . THR A 1 260 ? -0.302 -37.203 -7.055 1.00 62.34 260 THR A N 1
ATOM 1875 C CA . THR A 1 260 ? -0.372 -38.353 -7.953 1.00 62.34 260 THR A CA 1
ATOM 1876 C C . THR A 1 260 ? -0.611 -39.590 -7.087 1.00 62.34 260 THR A C 1
ATOM 1878 O O . THR A 1 260 ? -0.129 -39.666 -5.954 1.00 62.34 260 THR A O 1
ATOM 1881 N N . LEU A 1 261 ? -1.391 -40.558 -7.580 1.00 55.97 261 LEU A N 1
ATOM 1882 C CA . LEU A 1 261 ? -1.792 -41.763 -6.830 1.00 55.97 261 LEU A CA 1
ATOM 1883 C C . LEU A 1 261 ? -0.614 -42.513 -6.154 1.00 55.97 261 LEU A C 1
ATOM 1885 O O . LEU A 1 261 ? -0.841 -43.325 -5.259 1.00 55.97 261 LEU A O 1
ATOM 1889 N N . SER A 1 262 ? 0.640 -42.224 -6.522 1.00 62.44 262 SER A N 1
ATOM 1890 C CA . SER A 1 262 ? 1.858 -42.719 -5.872 1.00 62.44 262 SER A CA 1
ATOM 1891 C C . SER A 1 262 ? 2.113 -42.205 -4.449 1.00 62.44 262 SER A C 1
ATOM 1893 O O . SER A 1 262 ? 2.776 -42.907 -3.690 1.00 62.44 262 SER A O 1
ATOM 1895 N N . GLU A 1 263 ? 1.586 -41.050 -4.034 1.00 57.09 263 GLU A N 1
ATOM 1896 C CA . GLU A 1 263 ? 1.743 -40.579 -2.642 1.00 57.09 263 GLU A CA 1
ATOM 1897 C C . GLU A 1 263 ? 0.782 -41.311 -1.689 1.00 57.09 263 GLU A C 1
ATOM 1899 O O . GLU A 1 263 ? 1.163 -41.721 -0.590 1.00 57.09 263 GLU A O 1
ATOM 1904 N N . TRP A 1 264 ? -0.428 -41.636 -2.157 1.00 55.16 264 TRP A N 1
ATOM 1905 C CA . TRP A 1 264 ? -1.351 -42.523 -1.437 1.00 55.16 264 TRP A CA 1
ATOM 1906 C C . TRP A 1 264 ? -0.863 -43.977 -1.386 1.00 55.16 264 TRP A C 1
ATOM 1908 O O . TRP A 1 264 ? -1.195 -44.698 -0.445 1.00 55.16 264 TRP A O 1
ATOM 1918 N N . ALA A 1 265 ? -0.024 -44.409 -2.335 1.00 56.62 265 ALA A N 1
ATOM 1919 C CA . ALA A 1 265 ? 0.619 -45.721 -2.278 1.00 56.62 265 ALA A CA 1
ATOM 1920 C C . ALA A 1 265 ? 1.624 -45.831 -1.112 1.00 56.62 265 ALA A C 1
ATOM 1922 O O . ALA A 1 265 ? 1.729 -46.895 -0.500 1.00 56.62 265 ALA A O 1
ATOM 1923 N N . GLN A 1 266 ? 2.303 -44.739 -0.733 1.00 48.56 266 GLN A N 1
ATOM 1924 C CA . GLN A 1 266 ? 3.206 -44.726 0.428 1.00 48.56 266 GLN A CA 1
ATOM 1925 C C . GLN A 1 266 ? 2.445 -44.739 1.760 1.00 48.56 266 GLN A C 1
ATOM 1927 O O . GLN A 1 266 ? 2.808 -45.493 2.666 1.00 48.56 266 GLN A O 1
ATOM 1932 N N . VAL A 1 267 ? 1.348 -43.983 1.868 1.00 53.78 267 VAL A N 1
ATOM 1933 C CA . VAL A 1 267 ? 0.500 -43.984 3.074 1.00 53.78 267 VAL A CA 1
ATOM 1934 C C . VAL A 1 267 ? -0.268 -45.311 3.213 1.00 53.78 267 VAL A C 1
ATOM 1936 O O . VAL A 1 267 ? -0.387 -45.851 4.314 1.00 53.78 267 VAL A O 1
ATOM 1939 N N . GLY A 1 268 ? -0.704 -45.906 2.096 1.00 52.38 268 GLY A N 1
ATOM 1940 C CA . GLY A 1 268 ? -1.362 -47.215 2.063 1.00 52.38 268 GLY A CA 1
ATOM 1941 C C . GLY A 1 268 ? -0.437 -48.392 2.407 1.00 52.38 268 GLY A C 1
ATOM 1942 O O . GLY A 1 268 ? -0.846 -49.300 3.134 1.00 52.38 268 GLY A O 1
ATOM 1943 N N . MET A 1 269 ? 0.827 -48.382 1.959 1.00 46.91 269 MET A N 1
ATOM 1944 C CA . MET A 1 269 ? 1.793 -49.436 2.318 1.00 46.91 269 MET A CA 1
ATOM 1945 C C . MET A 1 269 ? 2.296 -49.336 3.765 1.00 46.91 269 MET A C 1
ATOM 1947 O O . MET A 1 269 ? 2.572 -50.373 4.372 1.00 46.91 269 MET A O 1
ATOM 1951 N N . ALA A 1 270 ? 2.367 -48.136 4.353 1.00 45.50 270 ALA A N 1
ATOM 1952 C CA . ALA A 1 270 ? 2.733 -47.970 5.763 1.00 45.50 270 ALA A CA 1
ATOM 1953 C C . ALA A 1 270 ? 1.689 -48.599 6.711 1.00 45.50 270 ALA A C 1
ATOM 1955 O O . ALA A 1 270 ? 2.055 -49.265 7.681 1.00 45.50 270 ALA A O 1
ATOM 1956 N N . ALA A 1 271 ? 0.394 -48.483 6.393 1.00 46.34 271 ALA A N 1
ATOM 1957 C CA . ALA A 1 271 ? -0.672 -49.126 7.167 1.00 46.34 271 ALA A CA 1
ATOM 1958 C C . ALA A 1 271 ? -0.659 -50.667 7.042 1.00 46.34 271 ALA A C 1
ATOM 1960 O O . ALA A 1 271 ? -0.938 -51.373 8.015 1.00 46.34 271 ALA A O 1
ATOM 1961 N N . LEU A 1 272 ? -0.276 -51.210 5.878 1.00 45.41 272 LEU A N 1
ATOM 1962 C CA . LEU A 1 272 ? -0.236 -52.660 5.646 1.00 45.41 272 LEU A CA 1
ATOM 1963 C C . LEU A 1 272 ? 1.008 -53.338 6.260 1.00 45.41 272 LEU A C 1
ATOM 1965 O O . LEU A 1 272 ? 0.920 -54.476 6.724 1.00 45.41 272 LEU A O 1
ATOM 1969 N N . LEU A 1 273 ? 2.150 -52.645 6.333 1.00 49.81 273 LEU A N 1
ATOM 1970 C CA . LEU A 1 273 ? 3.374 -53.173 6.954 1.00 49.81 273 LEU A CA 1
ATOM 1971 C C . LEU A 1 273 ? 3.309 -53.194 8.490 1.00 49.81 273 LEU A C 1
ATOM 1973 O O . LEU A 1 273 ? 3.825 -54.131 9.104 1.00 49.81 273 LEU A O 1
ATOM 1977 N N . VAL A 1 274 ? 2.606 -52.245 9.118 1.00 52.88 274 VAL A N 1
ATOM 1978 C CA . VAL A 1 274 ? 2.373 -52.266 10.576 1.00 52.88 274 VAL A CA 1
ATOM 1979 C C . VAL A 1 274 ? 1.314 -53.315 10.958 1.00 52.88 274 VAL A C 1
ATOM 1981 O O . VAL A 1 274 ? 1.462 -53.994 11.974 1.00 52.88 274 VAL A O 1
ATOM 1984 N N . GLY A 1 275 ? 0.292 -53.534 10.118 1.00 47.16 275 GLY A N 1
ATOM 1985 C CA . GLY A 1 275 ? -0.735 -54.561 10.346 1.00 47.16 275 GLY A CA 1
ATOM 1986 C C . GLY A 1 275 ? -0.279 -56.004 10.074 1.00 47.16 275 GLY A C 1
ATOM 1987 O O . GLY A 1 275 ? -0.676 -56.924 10.789 1.00 47.16 275 GLY A O 1
ATOM 1988 N N . GLY A 1 276 ? 0.579 -56.224 9.070 1.00 46.34 276 GLY A N 1
ATOM 1989 C CA . GLY A 1 276 ? 1.057 -57.561 8.689 1.00 46.34 276 GLY A CA 1
ATOM 1990 C C . GLY A 1 276 ? 2.223 -58.092 9.534 1.00 46.34 276 GLY A C 1
ATOM 1991 O O . GLY A 1 276 ? 2.312 -59.297 9.780 1.00 46.34 276 GLY A O 1
ATOM 1992 N N . GLY A 1 277 ? 3.098 -57.208 10.030 1.00 41.91 277 GLY A N 1
ATOM 1993 C CA . GLY A 1 277 ? 4.295 -57.597 10.788 1.00 41.91 277 GLY A CA 1
ATOM 1994 C C . GLY A 1 277 ? 4.007 -58.188 12.173 1.00 41.91 277 GLY A C 1
ATOM 1995 O O . GLY A 1 277 ? 4.750 -59.048 12.650 1.00 41.91 277 GLY A O 1
ATOM 1996 N N . LEU A 1 278 ? 2.895 -57.802 12.807 1.00 42.12 278 LEU A N 1
ATOM 1997 C CA . LEU A 1 278 ? 2.563 -58.251 14.163 1.00 42.12 278 LEU A CA 1
ATOM 1998 C C . LEU A 1 278 ? 1.908 -59.647 14.207 1.00 42.12 278 LEU A C 1
ATOM 2000 O O . LEU A 1 278 ? 1.929 -60.306 15.248 1.00 42.12 278 LEU A O 1
ATOM 2004 N N . LEU A 1 279 ? 1.371 -60.142 13.084 1.00 42.09 279 LEU A N 1
ATOM 2005 C CA . LEU A 1 279 ? 0.723 -61.459 13.021 1.00 42.09 279 LEU A CA 1
ATOM 2006 C C . LEU A 1 279 ? 1.680 -62.601 12.629 1.00 42.09 279 LEU A C 1
ATOM 2008 O O . LEU A 1 279 ? 1.415 -63.761 12.949 1.00 42.09 279 LEU A O 1
ATOM 2012 N N . ALA A 1 280 ? 2.819 -62.295 12.000 1.00 44.75 280 ALA A N 1
ATOM 2013 C CA . ALA A 1 280 ? 3.807 -63.302 11.598 1.00 44.75 280 ALA A CA 1
ATOM 2014 C C . ALA A 1 280 ? 4.803 -63.674 12.718 1.00 44.75 280 ALA A C 1
ATOM 2016 O O . ALA A 1 280 ? 5.324 -64.791 12.733 1.00 44.75 280 ALA A O 1
ATOM 2017 N N . LEU A 1 281 ? 5.019 -62.806 13.717 1.00 41.38 281 LEU A N 1
ATOM 2018 C CA . LEU A 1 281 ? 6.033 -63.036 14.758 1.00 41.38 281 LEU A CA 1
ATOM 2019 C C . LEU A 1 281 ? 5.550 -63.844 15.979 1.00 41.38 281 LEU A C 1
ATOM 2021 O O . LEU A 1 281 ? 6.326 -64.086 16.901 1.00 41.38 281 LEU A O 1
ATOM 2025 N N . ARG A 1 282 ? 4.297 -64.327 15.999 1.00 45.47 282 ARG A N 1
ATOM 2026 C CA . ARG A 1 282 ? 3.775 -65.159 17.108 1.00 45.47 282 ARG A CA 1
ATOM 2027 C C . ARG A 1 282 ? 3.690 -66.661 16.813 1.00 45.47 282 ARG A C 1
ATOM 2029 O O . ARG A 1 282 ? 3.315 -67.424 17.701 1.00 45.47 282 ARG A O 1
ATOM 2036 N N . LYS A 1 283 ? 4.081 -67.117 15.613 1.00 45.59 283 LYS A N 1
ATOM 2037 C CA . LYS A 1 283 ? 4.141 -68.557 15.271 1.00 45.59 283 LYS A CA 1
ATOM 2038 C C . LYS A 1 283 ? 5.542 -69.182 15.316 1.00 45.59 283 LYS A C 1
ATOM 2040 O O . LYS A 1 283 ? 5.632 -70.405 15.353 1.00 45.59 283 LYS A O 1
ATOM 2045 N N . SER A 1 284 ? 6.618 -68.396 15.407 1.00 45.97 284 SER A N 1
ATOM 2046 C CA . SER A 1 284 ? 7.994 -68.934 15.409 1.00 45.97 284 SER A CA 1
ATOM 2047 C C . SER A 1 284 ? 8.590 -69.222 16.801 1.00 45.97 284 SER A C 1
ATOM 2049 O O . SER A 1 284 ? 9.675 -69.786 16.883 1.00 45.97 284 SER A O 1
ATOM 2051 N N . GLN A 1 285 ? 7.909 -68.885 17.901 1.00 48.75 285 GLN A N 1
ATOM 2052 C CA . GLN A 1 285 ? 8.429 -69.063 19.274 1.00 48.75 285 GLN A CA 1
ATOM 2053 C C . GLN A 1 285 ? 7.764 -70.223 20.049 1.00 48.75 285 GLN A C 1
ATOM 2055 O O . GLN A 1 285 ? 7.861 -70.301 21.267 1.00 48.75 285 GLN A O 1
ATOM 2060 N N . ARG A 1 286 ? 7.089 -71.161 19.361 1.00 54.50 286 ARG A N 1
ATOM 2061 C CA . ARG A 1 286 ? 6.501 -72.371 19.986 1.00 54.50 286 ARG A CA 1
ATOM 2062 C C . ARG A 1 286 ? 6.959 -73.712 19.399 1.00 54.50 286 ARG A C 1
ATOM 2064 O O . ARG A 1 286 ? 6.334 -74.736 19.652 1.00 54.50 286 ARG A O 1
ATOM 2071 N N . ARG A 1 287 ? 8.072 -73.746 18.661 1.00 54.47 287 ARG A N 1
ATOM 2072 C CA . ARG A 1 287 ? 8.744 -75.002 18.282 1.00 54.47 287 ARG A CA 1
ATOM 2073 C C . ARG A 1 287 ? 10.259 -74.877 18.403 1.00 54.47 287 ARG A C 1
ATOM 2075 O O . ARG A 1 287 ? 10.954 -74.798 17.402 1.00 54.47 287 ARG A O 1
ATOM 2082 N N . ARG A 1 288 ? 10.748 -74.881 19.639 1.00 43.00 288 ARG A N 1
ATOM 2083 C CA . ARG A 1 288 ? 12.044 -75.454 20.026 1.00 43.00 288 ARG A CA 1
ATOM 2084 C C . ARG A 1 288 ? 11.913 -75.894 21.483 1.00 43.00 288 ARG A C 1
ATOM 2086 O O . ARG A 1 288 ? 12.066 -75.098 22.397 1.00 43.00 288 ARG A O 1
ATOM 2093 N N . SER A 1 289 ? 11.523 -77.149 21.658 1.00 56.03 289 SER A N 1
ATOM 2094 C CA . SER A 1 289 ? 11.694 -77.913 22.890 1.00 56.03 289 SER A CA 1
ATOM 2095 C C . SER A 1 289 ? 12.555 -79.117 22.532 1.00 56.03 289 SER A C 1
ATOM 2097 O O . SER A 1 289 ? 12.215 -79.840 21.591 1.00 56.03 289 SER A O 1
ATOM 2099 N N . GLY A 1 290 ? 13.646 -79.285 23.262 1.00 48.28 290 GLY A N 1
ATOM 2100 C CA . GLY A 1 290 ? 14.583 -80.397 23.209 1.00 48.28 290 GLY A CA 1
ATOM 2101 C C . GLY A 1 290 ? 15.596 -80.164 24.305 1.00 48.28 290 GLY A C 1
ATOM 2102 O O . GLY A 1 290 ? 16.408 -79.237 24.103 1.00 48.28 290 GLY A O 1
#

pLDDT: mean 72.36, std 27.57, range [28.38, 98.81]

Foldseek 3Di:
DDDDDDDDDDDDDDPDDDDDDDDDDDDDDDDDDDDDDDDDDDDDDDDDDDDDDDDDDPPDPPDDDDDPVVVVVVVVCCVVVVVPPPPPDPPPPWDKDKDCQDADPRNIWIWTADPVPRDIDTLAHLCDCVQPHHGRGWAEWDAFPVGWIWIKGQCDADPSQIFIWIADRPRRRIDTLAHLPDCVLPHHHHGWHYWEADPVGWIWTKGQQDADVRRIWIWTADRPRRRIDTPDGLNDPVRHHHGRGDHYDYDDDDPPPPPPVVVVVVVVVVVVCVVVVVVVVPPPPPPDDD

InterPro domains:
  IPR011042 Six-bladed beta-propeller, TolB-like [G3DSA:2.120.10.30] (83-257)
  IPR026442 IPTL-CTERM protein sorting domain [TIGR04174] (258-282)

Radius of gyration: 35.6 Å; chains: 1; bounding box: 62×135×72 Å